Protein AF-A0A8S3D494-F1 (afdb_monomer_lite)

Secondary structure (DSSP, 8-state):
-B-HHHHHHIIIIIS---TTS-EEEEEEESSPBTTS--TT-S-TT--TT---HHHHHHHHHHTTEEEEEEEETTGGGGGHHHHHHHHHHTT--EEEES-GGGHHHHHHHHHHHHHHHHTTHHHHHHHHHHHHHHHSS---HHHHHHHHHHHHHHTT-EEEEEEEE-TTS--SSPPPPHHHHHHHH--SHHHHHHHHHHHHTS-------------------------------PPPP-PPP--------------------------------------------------------------PPPP-------EEEEEEEEEPPHHHHHHHHHHHHHHHHHHH-

Foldseek 3Di:
DDQLQVVLQCLLPVDDDDLPDQAEAEAEDLDDFACQDPPPGPRVVGDPVPGFNLQSLLSCLQSLHQYEYEHEPPSCVLVQLVSQLSRVLNLHGYAYDPDPVCVVVVVVLSVQQSVQLVVCLVVLLVLLVVQCVVVVDDDPLVVSLVVVLVVLLVVLPFTKDKWKAFPPPPGGRDDNDPSSVVLNPDRGSNVSNVVSVVVVPDPPDPPDDDDDDDDDDDDDDDDDDDDDDDDDDDDDDDDDDDDDDDDDDDDDDDDDDDDDDDDDDDDDDDDDDDDDDDDDDDDDDDDDDDDDDDDDDDDDDDDDDPDPPPPRDIDMDMDGTDRQDSSSSSSSSSSSSSNVVSVVD

Structure (mmCIF, N/CA/C/O backbone):
data_AF-A0A8S3D494-F1
#
_entry.id   AF-A0A8S3D494-F1
#
loop_
_atom_site.group_PDB
_atom_site.id
_atom_site.type_symbol
_atom_site.label_atom_id
_atom_site.label_alt_id
_atom_site.label_comp_id
_atom_site.label_asym_id
_atom_site.label_entity_id
_atom_site.label_seq_id
_atom_site.pdbx_PDB_ins_code
_atom_site.Cartn_x
_atom_site.Cartn_y
_atom_site.Cartn_z
_atom_site.occupancy
_atom_site.B_iso_or_equiv
_atom_site.auth_seq_id
_atom_site.auth_comp_id
_atom_site.auth_asym_id
_atom_site.auth_atom_id
_atom_site.pdbx_PDB_model_num
ATOM 1 N N . PRO A 1 1 ? 11.701 -7.826 -15.150 1.00 91.50 1 PRO A N 1
ATOM 2 C CA . PRO A 1 1 ? 10.430 -7.087 -14.960 1.00 91.50 1 PRO A CA 1
ATOM 3 C C . PRO A 1 1 ? 9.250 -7.999 -15.289 1.00 91.50 1 PRO A C 1
ATOM 5 O O . PRO A 1 1 ? 9.455 -8.965 -16.019 1.00 91.50 1 PRO A O 1
ATOM 8 N N . GLU A 1 2 ? 8.071 -7.717 -14.739 1.00 93.12 2 GLU A N 1
ATOM 9 C CA . GLU A 1 2 ? 6.901 -8.596 -14.831 1.00 93.12 2 GLU A CA 1
ATOM 10 C C . GLU A 1 2 ? 5.619 -7.860 -15.242 1.00 93.12 2 GLU A C 1
ATOM 12 O O . GLU A 1 2 ? 5.503 -6.632 -15.155 1.00 93.12 2 GLU A O 1
ATOM 17 N N . ALA A 1 3 ? 4.616 -8.642 -15.645 1.00 93.56 3 ALA A N 1
ATOM 18 C CA . ALA A 1 3 ? 3.296 -8.192 -16.082 1.00 93.56 3 ALA A CA 1
ATOM 19 C C . ALA A 1 3 ? 2.377 -7.806 -14.901 1.00 93.56 3 ALA A C 1
ATOM 21 O O . ALA A 1 3 ? 1.260 -8.299 -14.742 1.00 93.56 3 ALA A O 1
ATOM 22 N N . MET A 1 4 ? 2.844 -6.900 -14.043 1.00 95.88 4 MET A N 1
ATOM 23 C CA . MET A 1 4 ? 2.097 -6.443 -12.865 1.00 95.88 4 MET A CA 1
ATOM 24 C C . MET A 1 4 ? 0.913 -5.533 -13.238 1.00 95.88 4 MET A C 1
ATOM 26 O O . MET A 1 4 ? -0.137 -5.583 -12.597 1.00 95.88 4 MET A O 1
ATOM 30 N N . ALA A 1 5 ? 1.053 -4.717 -14.288 1.00 96.38 5 ALA A N 1
ATOM 31 C CA . ALA A 1 5 ? 0.010 -3.800 -14.745 1.00 96.38 5 ALA A CA 1
ATOM 32 C C . ALA A 1 5 ? -1.302 -4.500 -15.159 1.00 96.38 5 ALA A C 1
ATOM 34 O O . ALA A 1 5 ? -2.349 -4.130 -14.619 1.00 96.38 5 ALA A O 1
ATOM 35 N N . PRO A 1 6 ? -1.301 -5.541 -16.020 1.00 96.62 6 PRO A N 1
ATOM 36 C CA . PRO A 1 6 ? -2.535 -6.248 -16.364 1.00 96.62 6 PRO A CA 1
ATOM 37 C C . PRO A 1 6 ? -3.173 -6.957 -15.160 1.00 96.62 6 PRO A C 1
ATOM 39 O O . PRO A 1 6 ? -4.400 -6.990 -15.057 1.00 96.62 6 PRO A O 1
ATOM 42 N N . ALA A 1 7 ? -2.378 -7.461 -14.208 1.00 96.94 7 ALA A N 1
ATOM 43 C CA . ALA A 1 7 ? -2.901 -8.061 -12.980 1.00 96.94 7 ALA A CA 1
ATOM 44 C C . ALA A 1 7 ? -3.636 -7.031 -12.100 1.00 96.94 7 ALA A C 1
ATOM 46 O O . ALA A 1 7 ? -4.752 -7.280 -11.634 1.00 96.94 7 ALA A O 1
ATOM 47 N N . LEU A 1 8 ? -3.047 -5.845 -11.915 1.00 97.81 8 LEU A N 1
ATOM 48 C CA . LEU A 1 8 ? -3.666 -4.742 -11.173 1.00 97.81 8 LEU A CA 1
ATOM 49 C C . LEU A 1 8 ? -4.915 -4.209 -11.887 1.00 97.81 8 LEU A C 1
ATOM 51 O O . LEU A 1 8 ? -5.930 -3.953 -11.237 1.00 97.81 8 LEU A O 1
ATOM 55 N N . HIS A 1 9 ? -4.878 -4.104 -13.216 1.00 97.50 9 HIS A N 1
ATOM 56 C CA . HIS A 1 9 ? -6.037 -3.722 -14.017 1.00 97.50 9 HIS A CA 1
ATOM 57 C C . HIS A 1 9 ? -7.191 -4.720 -13.853 1.00 97.50 9 HIS A C 1
ATOM 59 O O . HIS A 1 9 ? -8.336 -4.317 -13.626 1.00 97.50 9 HIS A O 1
ATOM 65 N N . ALA A 1 10 ? -6.899 -6.024 -13.907 1.00 97.25 10 ALA A N 1
ATOM 66 C CA . ALA A 1 10 ? -7.892 -7.069 -13.685 1.00 97.25 10 ALA A CA 1
ATOM 67 C C . ALA A 1 10 ? -8.506 -6.970 -12.281 1.00 97.25 10 ALA A C 1
ATOM 69 O O . ALA A 1 10 ? -9.729 -7.046 -12.143 1.00 97.25 10 ALA A O 1
ATOM 70 N N . ALA A 1 11 ? -7.688 -6.727 -11.252 1.00 97.25 11 ALA A N 1
ATOM 71 C CA . ALA A 1 11 ? -8.168 -6.522 -9.888 1.00 97.25 11 ALA A CA 1
ATOM 72 C C . ALA A 1 11 ? -9.078 -5.289 -9.754 1.00 97.25 11 ALA A C 1
ATOM 74 O O . ALA A 1 11 ? -10.066 -5.346 -9.023 1.00 97.25 11 ALA A O 1
ATOM 75 N N . ALA A 1 12 ? -8.780 -4.202 -10.471 1.00 96.00 12 ALA A N 1
ATOM 76 C CA . ALA A 1 12 ? -9.558 -2.967 -10.419 1.00 96.00 12 ALA A CA 1
ATOM 77 C C . ALA A 1 12 ? -10.872 -3.025 -11.219 1.00 96.00 12 ALA A C 1
ATOM 79 O O . ALA A 1 12 ? -11.866 -2.461 -10.766 1.00 96.00 12 ALA A O 1
ATOM 80 N N . HIS A 1 13 ? -10.898 -3.701 -12.375 1.00 93.75 13 HIS A N 1
ATOM 81 C CA . HIS A 1 13 ? -12.024 -3.619 -13.323 1.00 93.75 13 HIS A CA 1
ATOM 82 C C . HIS A 1 13 ? -12.735 -4.938 -13.613 1.00 93.75 13 HIS A C 1
ATOM 84 O O . HIS A 1 13 ? -13.916 -4.936 -13.953 1.00 93.75 13 HIS A O 1
ATOM 90 N N . THR A 1 14 ? -12.020 -6.061 -13.561 1.00 92.81 14 THR A N 1
ATOM 91 C CA . THR A 1 14 ? -12.522 -7.340 -14.091 1.00 92.81 14 THR A CA 1
ATOM 92 C C . THR A 1 14 ? -13.029 -8.257 -12.982 1.00 92.81 14 THR A C 1
ATOM 94 O O . THR A 1 14 ? -14.033 -8.949 -13.153 1.00 92.81 14 THR A O 1
ATOM 97 N N . LEU A 1 15 ? -12.360 -8.266 -11.826 1.00 94.50 15 LEU A N 1
ATOM 98 C CA . LEU A 1 15 ? -12.777 -9.086 -10.694 1.00 94.50 15 LEU A CA 1
ATOM 99 C C . LEU A 1 15 ? -14.070 -8.553 -10.066 1.00 94.50 15 LEU A C 1
ATOM 101 O O . LEU A 1 15 ? -14.240 -7.361 -9.815 1.00 94.50 15 LEU A O 1
ATOM 105 N N . SER A 1 16 ? -14.987 -9.472 -9.766 1.00 94.81 16 SER A N 1
ATOM 106 C CA . SER A 1 16 ? -16.252 -9.148 -9.109 1.00 94.81 16 SER A CA 1
ATOM 107 C C . SER A 1 16 ? -16.074 -9.073 -7.594 1.00 94.81 16 SER A C 1
ATOM 109 O O . SER A 1 16 ? -16.025 -10.092 -6.904 1.00 94.81 16 SER A O 1
ATOM 111 N N . TRP A 1 17 ? -16.021 -7.855 -7.059 1.00 95.88 17 TRP A N 1
ATOM 112 C CA . TRP A 1 17 ? -15.956 -7.621 -5.619 1.00 95.88 17 TRP A CA 1
ATOM 113 C C . TRP A 1 17 ? -17.350 -7.487 -5.006 1.00 95.88 17 TRP A C 1
ATOM 115 O O . TRP A 1 17 ? -18.202 -6.746 -5.496 1.00 95.88 17 TRP A O 1
ATOM 125 N N . ARG A 1 18 ? -17.583 -8.141 -3.863 1.00 95.94 18 ARG A N 1
ATOM 126 C CA . ARG A 1 18 ? -18.817 -7.934 -3.089 1.00 95.94 18 ARG A CA 1
ATOM 127 C C . ARG A 1 18 ? -18.873 -6.496 -2.566 1.00 95.94 18 ARG A C 1
ATOM 129 O O . ARG A 1 18 ? -17.931 -6.038 -1.919 1.00 95.94 18 ARG A O 1
ATOM 136 N N . THR A 1 19 ? -19.993 -5.807 -2.787 1.00 89.81 19 THR A N 1
ATOM 137 C CA . THR A 1 19 ? -20.159 -4.380 -2.454 1.00 89.81 19 THR A CA 1
ATOM 138 C C . THR A 1 19 ? -19.853 -4.088 -0.983 1.00 89.81 19 THR A C 1
ATOM 140 O O . THR A 1 19 ? -19.005 -3.246 -0.695 1.00 89.81 19 THR A O 1
ATOM 143 N N . ASN A 1 20 ? -20.445 -4.864 -0.070 1.00 89.62 20 ASN A N 1
ATOM 144 C CA . ASN A 1 20 ? -20.363 -4.671 1.385 1.00 89.62 20 ASN A CA 1
ATOM 145 C C . ASN A 1 20 ? -19.310 -5.568 2.063 1.00 89.62 20 ASN A C 1
ATOM 147 O O . ASN A 1 20 ? -19.509 -6.020 3.188 1.00 89.62 20 ASN A O 1
ATOM 151 N N . ALA A 1 21 ? -18.222 -5.893 1.364 1.00 93.62 21 ALA A N 1
ATOM 152 C CA . ALA A 1 21 ? -17.109 -6.654 1.927 1.00 93.62 21 ALA A CA 1
ATOM 153 C C . ALA A 1 21 ? -15.873 -5.771 2.126 1.00 93.62 21 ALA A C 1
ATOM 155 O O . ALA A 1 21 ? -15.661 -4.815 1.373 1.00 93.62 21 ALA A O 1
ATOM 156 N N . VAL A 1 22 ? -15.035 -6.162 3.092 1.00 95.00 22 VAL A N 1
ATOM 157 C CA . VAL A 1 22 ? -13.628 -5.747 3.146 1.00 95.00 22 VAL A CA 1
ATOM 158 C C . VAL A 1 22 ? -12.936 -6.333 1.915 1.00 95.00 22 VAL A C 1
ATOM 160 O O . VAL A 1 22 ? -13.027 -7.541 1.681 1.00 95.00 22 VAL A O 1
ATOM 163 N N . LYS A 1 23 ? -12.309 -5.485 1.098 1.00 96.12 23 LYS A N 1
ATOM 164 C CA . LYS A 1 23 ? -11.689 -5.875 -0.174 1.00 96.12 23 LYS A CA 1
ATOM 165 C C . LYS A 1 23 ? -10.183 -5.735 -0.052 1.00 96.12 23 LYS A C 1
ATOM 167 O O . LYS A 1 23 ? -9.689 -4.643 0.217 1.00 96.12 23 LYS A O 1
ATOM 172 N N . ILE A 1 24 ? -9.481 -6.841 -0.249 1.00 96.75 24 ILE A N 1
ATOM 173 C CA . ILE A 1 24 ? -8.036 -6.922 -0.065 1.00 96.75 24 ILE A CA 1
ATOM 174 C C . ILE A 1 24 ? -7.450 -7.579 -1.304 1.00 96.75 24 ILE A C 1
ATOM 176 O O . ILE A 1 24 ? -7.873 -8.674 -1.674 1.00 96.75 24 ILE A O 1
ATOM 180 N N . AL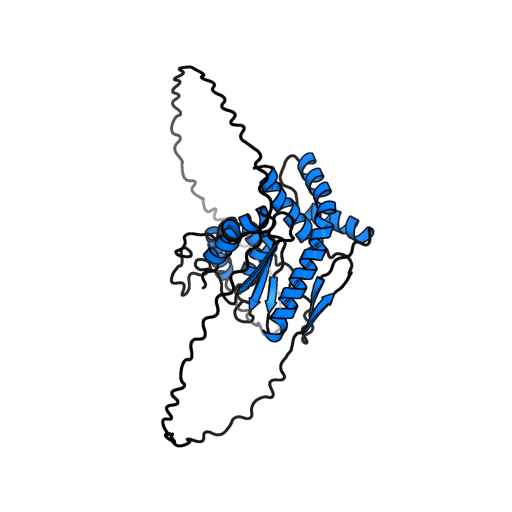A A 1 25 ? -6.489 -6.911 -1.927 1.00 97.62 25 ALA A N 1
ATOM 181 C CA . ALA A 1 25 ? -5.634 -7.479 -2.955 1.00 97.62 25 ALA A CA 1
ATOM 182 C C . ALA A 1 25 ? -4.240 -7.694 -2.356 1.00 97.62 25 ALA A C 1
ATOM 184 O O . ALA A 1 25 ? -3.743 -6.843 -1.620 1.00 97.62 25 ALA A O 1
ATOM 185 N N . ILE A 1 26 ? -3.615 -8.830 -2.658 1.00 97.44 26 ILE A N 1
ATOM 186 C CA . ILE A 1 26 ? -2.251 -9.136 -2.223 1.00 97.44 26 ILE A CA 1
ATOM 187 C C . ILE A 1 26 ? -1.413 -9.346 -3.476 1.00 97.44 26 ILE A C 1
ATOM 189 O O . ILE A 1 26 ? -1.659 -10.280 -4.235 1.00 97.44 26 ILE A O 1
ATOM 193 N N . LEU A 1 27 ? -0.443 -8.463 -3.689 1.00 97.75 27 LEU A N 1
ATOM 194 C CA . LEU A 1 27 ? 0.543 -8.569 -4.755 1.00 97.75 27 LEU A CA 1
ATOM 195 C C . LEU A 1 27 ? 1.817 -9.179 -4.178 1.00 97.75 27 LEU A C 1
ATOM 197 O O . LEU A 1 27 ? 2.434 -8.578 -3.305 1.00 97.75 27 LEU A O 1
ATOM 201 N N . ILE A 1 28 ? 2.208 -10.351 -4.663 1.00 97.06 28 ILE A N 1
ATOM 202 C CA . ILE A 1 28 ? 3.468 -11.010 -4.306 1.00 97.06 28 ILE A CA 1
ATOM 203 C C . ILE A 1 28 ? 4.405 -10.826 -5.493 1.00 97.06 28 ILE A C 1
ATOM 205 O O . ILE A 1 28 ? 4.036 -11.210 -6.599 1.00 97.06 28 ILE A O 1
ATOM 209 N N . ALA A 1 29 ? 5.564 -10.209 -5.280 1.00 96.00 29 ALA A N 1
ATOM 210 C CA . ALA A 1 29 ? 6.487 -9.888 -6.363 1.00 96.00 29 ALA A CA 1
ATOM 211 C C . ALA A 1 29 ? 7.945 -9.929 -5.895 1.00 96.00 29 ALA A C 1
ATOM 213 O O . ALA A 1 29 ? 8.269 -9.503 -4.784 1.00 96.00 29 ALA A O 1
ATOM 214 N N . ASP A 1 30 ? 8.831 -10.396 -6.767 1.00 94.25 30 ASP A N 1
ATOM 215 C CA . ASP A 1 30 ? 10.287 -10.335 -6.610 1.00 94.25 30 ASP A CA 1
ATOM 216 C C . ASP A 1 30 ? 10.939 -9.341 -7.601 1.00 94.25 30 ASP A C 1
ATOM 218 O O . ASP A 1 30 ? 12.131 -9.044 -7.502 1.00 94.25 30 ASP A O 1
ATOM 222 N N . ALA A 1 31 ? 10.135 -8.776 -8.511 1.00 93.38 31 ALA A N 1
ATOM 223 C CA . ALA A 1 31 ? 10.537 -7.918 -9.618 1.00 93.38 31 ALA A CA 1
ATOM 224 C C . ALA A 1 31 ? 9.561 -6.731 -9.826 1.00 93.38 31 ALA A C 1
ATOM 226 O O . ALA A 1 31 ? 8.432 -6.734 -9.326 1.00 93.38 31 ALA A O 1
ATOM 227 N N . PRO A 1 32 ? 9.976 -5.674 -10.552 1.00 93.88 32 PRO A N 1
ATOM 228 C CA . PRO A 1 32 ? 9.138 -4.508 -10.815 1.00 93.88 32 PRO A CA 1
ATOM 229 C C . PRO A 1 32 ? 8.226 -4.729 -12.035 1.00 93.88 32 PRO A C 1
ATOM 231 O O . PRO A 1 32 ? 8.488 -5.635 -12.833 1.00 93.88 32 PRO A O 1
ATOM 234 N N . PRO A 1 33 ? 7.213 -3.867 -12.259 1.00 95.62 33 PRO A N 1
ATOM 235 C CA . PRO A 1 33 ? 6.495 -3.849 -13.528 1.00 95.62 33 PRO A CA 1
ATOM 236 C C . PRO A 1 33 ? 7.432 -3.518 -14.693 1.00 95.62 33 PRO A C 1
ATOM 238 O O . PRO A 1 33 ? 8.418 -2.789 -14.529 1.00 95.62 33 PRO A O 1
ATOM 241 N N . HIS A 1 34 ? 7.067 -3.983 -15.886 1.00 95.25 34 HIS A N 1
ATOM 242 C CA . HIS A 1 34 ? 7.582 -3.416 -17.132 1.00 95.25 34 HIS A CA 1
ATOM 243 C C . HIS A 1 34 ? 7.433 -1.886 -17.149 1.00 95.25 34 HIS A C 1
ATOM 245 O O . HIS A 1 34 ? 6.400 -1.356 -16.739 1.00 95.25 34 HIS A O 1
ATOM 251 N N . GLY A 1 35 ? 8.465 -1.180 -17.610 1.00 93.25 35 GLY A N 1
ATOM 252 C CA . GLY A 1 35 ? 8.517 0.279 -17.704 1.00 93.25 35 GLY A CA 1
ATOM 253 C C . GLY A 1 35 ? 9.069 1.014 -16.476 1.00 93.25 35 GLY A C 1
ATOM 254 O O . GLY A 1 35 ? 9.266 2.223 -16.560 1.00 93.25 35 GLY A O 1
ATOM 255 N N . LEU A 1 36 ? 9.355 0.343 -15.349 1.00 92.69 36 LEU A N 1
ATOM 256 C CA . LEU A 1 36 ? 9.966 1.004 -14.179 1.00 92.69 36 LEU A CA 1
ATOM 257 C C . LEU A 1 36 ? 11.493 1.136 -14.286 1.00 92.69 36 LEU A C 1
ATOM 259 O O . LEU A 1 36 ? 12.054 2.177 -13.945 1.00 92.69 36 LEU A O 1
ATOM 263 N N . ASP A 1 37 ? 12.166 0.068 -14.711 1.00 84.81 37 ASP A N 1
ATOM 264 C CA . ASP A 1 37 ? 13.613 0.035 -14.931 1.00 84.81 37 ASP A CA 1
ATOM 265 C C . ASP A 1 37 ? 13.872 -0.292 -16.400 1.00 84.81 37 ASP A C 1
ATOM 267 O O . ASP A 1 37 ? 13.248 -1.189 -16.953 1.00 84.81 37 ASP A O 1
ATOM 271 N N . VAL A 1 38 ? 14.770 0.455 -17.037 1.00 72.12 38 VAL A N 1
ATOM 272 C CA . VAL A 1 38 ? 15.062 0.321 -18.471 1.00 72.12 38 VAL A CA 1
ATOM 273 C C . VAL A 1 38 ? 16.124 -0.741 -18.753 1.00 72.12 38 VAL A C 1
ATOM 275 O O . VAL A 1 38 ? 16.251 -1.204 -19.886 1.00 72.12 38 VAL A O 1
ATOM 278 N N . ASN A 1 39 ? 16.896 -1.147 -17.743 1.00 79.69 39 ASN A N 1
ATOM 279 C CA . ASN A 1 39 ? 17.989 -2.093 -17.934 1.00 79.69 39 ASN A CA 1
ATOM 280 C C . ASN A 1 39 ? 17.458 -3.525 -18.066 1.00 79.69 39 ASN A C 1
ATOM 282 O O . ASN A 1 39 ? 16.956 -4.104 -17.105 1.00 79.69 39 ASN A O 1
ATOM 286 N N . GLY A 1 40 ? 17.602 -4.107 -19.259 1.00 82.06 40 GLY A N 1
ATOM 287 C CA . GLY A 1 40 ? 17.161 -5.478 -19.538 1.00 82.06 40 GLY A CA 1
ATOM 288 C C . GLY A 1 40 ? 15.642 -5.641 -19.645 1.00 82.06 40 GLY A C 1
ATOM 289 O O . GLY A 1 40 ? 15.153 -6.769 -19.662 1.00 82.06 40 GLY A O 1
ATOM 290 N N . ASP A 1 41 ? 14.889 -4.540 -19.723 1.00 90.25 41 ASP A N 1
ATOM 291 C CA . ASP A 1 41 ? 13.449 -4.576 -19.951 1.00 90.25 41 ASP A CA 1
ATOM 292 C C . ASP A 1 41 ? 13.140 -4.603 -21.452 1.00 90.25 41 ASP A C 1
ATOM 294 O O . ASP A 1 41 ? 13.507 -3.693 -22.194 1.00 90.25 41 ASP A O 1
ATOM 298 N N . SER A 1 42 ? 12.439 -5.646 -21.901 1.00 91.88 42 SER A N 1
ATOM 299 C CA . SER A 1 42 ? 11.956 -5.744 -23.286 1.00 91.88 42 SER A CA 1
ATOM 300 C C . SER A 1 42 ? 10.774 -4.805 -23.565 1.00 91.88 42 SER A C 1
ATOM 302 O O . SER A 1 42 ? 10.450 -4.560 -24.725 1.00 91.88 42 SER A O 1
ATOM 304 N N . TRP A 1 43 ? 10.161 -4.249 -22.515 1.00 93.31 43 TRP A N 1
ATOM 305 C CA . TRP A 1 43 ? 8.997 -3.365 -22.574 1.00 93.31 43 TRP A CA 1
ATOM 306 C C . TRP A 1 43 ? 9.234 -2.058 -21.785 1.00 93.31 43 TRP A C 1
ATOM 308 O O . TRP A 1 43 ? 8.490 -1.729 -20.859 1.00 93.31 43 TRP A O 1
ATOM 318 N N . PRO A 1 44 ? 10.249 -1.248 -22.156 1.00 91.19 44 PRO A N 1
ATOM 319 C CA . PRO A 1 44 ? 10.692 -0.082 -21.374 1.00 91.19 44 PRO A CA 1
ATOM 320 C C . PRO A 1 44 ? 9.687 1.085 -21.346 1.00 91.19 44 PRO A C 1
ATOM 322 O O . PRO A 1 44 ? 9.848 2.036 -20.575 1.00 91.19 44 PRO A O 1
ATOM 325 N N . ASN A 1 45 ? 8.658 1.030 -22.196 1.00 90.44 45 ASN A N 1
ATOM 326 C CA . ASN A 1 45 ? 7.562 1.999 -22.248 1.00 90.44 45 ASN A CA 1
ATOM 327 C C . ASN A 1 45 ? 6.290 1.496 -21.543 1.00 90.44 45 ASN A C 1
ATOM 329 O O . ASN A 1 45 ? 5.240 2.114 -21.692 1.00 90.44 45 ASN A O 1
ATOM 333 N N . GLY A 1 46 ? 6.385 0.402 -20.784 1.00 90.56 46 GLY A N 1
ATOM 334 C CA . GLY A 1 46 ? 5.258 -0.219 -20.096 1.00 90.56 46 GLY A CA 1
ATOM 335 C C . GLY A 1 46 ? 4.788 -1.507 -20.766 1.00 90.56 46 GLY A C 1
ATOM 336 O O . GLY A 1 46 ? 5.189 -1.843 -21.880 1.00 90.56 46 GLY A O 1
ATOM 337 N N . ASP A 1 47 ? 3.939 -2.232 -20.043 1.00 90.81 47 ASP A N 1
ATOM 338 C CA . ASP A 1 47 ? 3.389 -3.520 -20.458 1.00 90.81 47 ASP A CA 1
ATOM 339 C C . ASP A 1 47 ? 2.564 -3.407 -21.763 1.00 90.81 47 ASP A C 1
ATOM 341 O O . ASP A 1 47 ? 1.814 -2.439 -21.933 1.00 90.81 47 ASP A O 1
ATOM 345 N N . PRO A 1 48 ? 2.643 -4.390 -22.682 1.00 93.44 48 PRO A N 1
ATOM 346 C CA . PRO A 1 48 ? 1.918 -4.361 -23.956 1.00 93.44 48 PRO A CA 1
ATOM 347 C C . PRO A 1 48 ? 0.387 -4.341 -23.829 1.00 93.44 48 PRO A C 1
ATOM 349 O O . PRO A 1 48 ? -0.289 -4.015 -24.803 1.00 93.44 48 PRO A O 1
ATOM 352 N N . SER A 1 49 ? -0.178 -4.640 -22.653 1.00 92.94 49 SER A N 1
ATOM 353 C CA . SER A 1 49 ? -1.605 -4.419 -22.374 1.00 92.94 49 SER A CA 1
ATOM 354 C C . SER A 1 49 ? -2.011 -2.939 -22.385 1.00 92.94 49 SER A C 1
ATOM 356 O O . SER A 1 49 ? -3.198 -2.637 -22.490 1.00 92.94 49 SER A O 1
ATOM 358 N N . GLY A 1 50 ? -1.051 -2.010 -22.296 1.00 94.25 50 GLY A N 1
ATOM 359 C CA . GLY A 1 50 ? -1.298 -0.567 -22.311 1.00 94.25 50 GLY A CA 1
ATOM 360 C C . GLY A 1 50 ? -1.856 -0.010 -21.000 1.00 94.25 50 GLY A C 1
ATOM 361 O O . GLY A 1 50 ? -2.285 1.141 -20.961 1.00 94.25 50 GLY A O 1
ATOM 362 N N . HIS A 1 51 ? -1.871 -0.807 -19.930 1.00 96.00 51 HIS A N 1
ATOM 363 C CA . HIS A 1 51 ? -2.317 -0.373 -18.609 1.00 96.00 51 HIS A CA 1
ATOM 364 C C . HIS A 1 51 ? -1.163 0.217 -17.793 1.00 96.00 51 HIS A C 1
ATOM 366 O O . HIS A 1 51 ? -0.066 -0.340 -17.763 1.00 96.00 51 HIS A O 1
ATOM 372 N N . ASP A 1 52 ? -1.427 1.309 -17.075 1.00 96.75 52 ASP A N 1
ATOM 373 C CA . ASP A 1 52 ? -0.472 1.891 -16.132 1.00 96.75 52 ASP A CA 1
ATOM 374 C C . ASP A 1 52 ? -0.709 1.325 -14.715 1.00 96.75 52 ASP A C 1
ATOM 376 O O . ASP A 1 52 ? -1.826 1.414 -14.188 1.00 96.75 52 ASP A O 1
ATOM 380 N N . PRO A 1 53 ? 0.305 0.726 -14.060 1.00 96.81 53 PRO A N 1
ATOM 381 C CA . PRO A 1 53 ? 0.134 0.131 -12.738 1.00 96.81 53 PRO A CA 1
ATOM 382 C C . PRO A 1 53 ? -0.167 1.170 -11.646 1.00 96.81 53 PRO A C 1
ATOM 384 O O . PRO A 1 53 ? -0.874 0.846 -10.694 1.00 96.81 53 PRO A O 1
ATOM 387 N N . ILE A 1 54 ? 0.319 2.412 -11.760 1.00 97.69 54 ILE A N 1
ATOM 388 C CA . ILE A 1 54 ? 0.062 3.474 -10.773 1.00 97.69 54 ILE A CA 1
ATOM 389 C C . ILE A 1 54 ? -1.388 3.940 -10.860 1.00 97.69 54 ILE A C 1
ATOM 391 O O . ILE A 1 54 ? -2.045 4.096 -9.824 1.00 97.69 54 ILE A O 1
ATOM 395 N N . GLU A 1 55 ? -1.901 4.098 -12.079 1.00 97.00 55 GLU A N 1
ATOM 396 C CA . GLU A 1 55 ? -3.310 4.416 -12.319 1.00 97.00 55 GLU A CA 1
ATOM 397 C C . GLU A 1 55 ? -4.219 3.284 -11.827 1.00 97.00 55 GLU A C 1
ATOM 399 O O . GLU A 1 55 ? -5.182 3.530 -11.100 1.00 97.00 55 GLU A O 1
ATOM 404 N N . CYS A 1 56 ? -3.873 2.025 -12.121 1.00 97.75 56 CYS A N 1
ATOM 405 C CA . CYS A 1 56 ? -4.636 0.873 -11.637 1.00 97.75 56 CYS A CA 1
ATOM 406 C C . CYS A 1 56 ? -4.693 0.826 -10.103 1.00 97.75 56 CYS A C 1
ATOM 408 O O . CYS A 1 56 ? -5.751 0.567 -9.533 1.00 97.75 56 CYS A O 1
ATOM 410 N N . VAL A 1 57 ? -3.588 1.123 -9.411 1.00 98.06 57 VAL A N 1
ATOM 411 C CA . VAL A 1 57 ? -3.561 1.183 -7.939 1.00 98.06 57 VAL A CA 1
ATOM 412 C C . VAL A 1 57 ? -4.362 2.368 -7.396 1.00 98.06 57 VAL A C 1
ATOM 414 O O . VAL A 1 57 ? -5.007 2.236 -6.354 1.00 98.06 57 VAL A O 1
ATOM 417 N N . ALA A 1 58 ? -4.374 3.512 -8.087 1.00 96.69 58 ALA A N 1
ATOM 418 C CA . ALA A 1 58 ? -5.257 4.621 -7.726 1.00 96.69 58 ALA A CA 1
ATOM 419 C C . ALA A 1 58 ? -6.733 4.192 -7.787 1.00 96.69 58 ALA A C 1
ATOM 421 O O . ALA A 1 58 ? -7.476 4.420 -6.833 1.00 96.69 58 ALA A O 1
ATOM 422 N N . LEU A 1 59 ? -7.120 3.472 -8.843 1.00 96.12 59 LEU A N 1
ATOM 423 C CA . LEU A 1 59 ? -8.471 2.932 -9.000 1.00 96.12 59 LEU A CA 1
ATOM 424 C C . LEU A 1 59 ? -8.811 1.878 -7.938 1.00 96.12 59 LEU A C 1
ATOM 426 O O . LEU A 1 59 ? -9.932 1.865 -7.433 1.00 96.12 59 LEU A O 1
ATOM 430 N N . LEU A 1 60 ? -7.860 1.026 -7.530 1.00 97.50 60 LEU A N 1
ATOM 431 C CA . LEU A 1 60 ? -8.057 0.134 -6.378 1.00 97.50 60 LEU A CA 1
ATOM 432 C C . LEU A 1 60 ? -8.415 0.937 -5.118 1.00 97.50 60 LEU A C 1
ATOM 434 O O . LEU A 1 60 ? -9.398 0.617 -4.446 1.00 97.50 60 LEU A O 1
ATOM 438 N N . ALA A 1 61 ? -7.664 2.006 -4.830 1.00 96.12 61 ALA A N 1
ATOM 439 C CA . ALA A 1 61 ? -7.904 2.856 -3.665 1.00 96.12 61 ALA A CA 1
ATOM 440 C C . ALA A 1 61 ? -9.295 3.516 -3.707 1.00 96.12 61 ALA A C 1
ATOM 442 O O . ALA A 1 61 ? -10.008 3.526 -2.699 1.00 96.12 61 ALA A O 1
ATOM 443 N N . GLU A 1 62 ? -9.701 4.023 -4.872 1.00 93.69 62 GLU A N 1
ATOM 444 C CA . GLU A 1 62 ? -11.011 4.648 -5.094 1.00 93.69 62 GLU A CA 1
ATOM 445 C C . GLU A 1 62 ? -12.165 3.651 -4.929 1.00 93.69 62 GLU A C 1
ATOM 447 O O . GLU A 1 62 ? -13.149 3.947 -4.248 1.00 93.69 62 GLU A O 1
ATOM 452 N N . HIS A 1 63 ? -12.012 2.422 -5.432 1.00 94.69 63 HIS A N 1
ATOM 453 C CA . HIS A 1 63 ? -12.959 1.321 -5.217 1.00 94.69 63 HIS A CA 1
ATOM 454 C C . HIS A 1 63 ? -12.931 0.745 -3.788 1.00 94.69 63 HIS A C 1
ATOM 456 O O . HIS A 1 63 ? -13.667 -0.197 -3.464 1.00 94.69 63 HIS A O 1
ATOM 462 N N . GLY A 1 64 ? -12.094 1.304 -2.909 1.00 94.94 64 GLY A N 1
ATOM 463 C CA . GLY A 1 64 ? -11.942 0.868 -1.529 1.00 94.94 64 GLY A CA 1
ATOM 464 C C . GLY A 1 64 ? -11.315 -0.518 -1.388 1.00 94.94 64 GLY A C 1
ATOM 465 O O . GLY A 1 64 ? -11.572 -1.180 -0.381 1.00 94.94 64 GLY A O 1
ATOM 466 N N . ILE A 1 65 ? -10.534 -0.946 -2.383 1.00 97.12 65 ILE A N 1
ATOM 467 C CA . ILE A 1 65 ? -9.723 -2.162 -2.374 1.00 97.12 65 ILE A CA 1
ATOM 468 C C . ILE A 1 65 ? -8.342 -1.804 -1.828 1.00 97.12 65 ILE A C 1
ATOM 470 O O . ILE A 1 65 ? -7.620 -0.995 -2.409 1.00 97.12 65 ILE A O 1
ATOM 474 N N . THR A 1 66 ? -7.967 -2.416 -0.710 1.00 97.44 66 THR A N 1
ATOM 475 C CA . THR A 1 66 ? -6.652 -2.200 -0.107 1.00 97.44 66 THR A CA 1
ATOM 476 C C . THR A 1 66 ? -5.647 -3.204 -0.662 1.00 97.44 66 THR A C 1
ATOM 478 O O . THR A 1 66 ? -5.877 -4.412 -0.633 1.00 97.44 66 THR A O 1
ATOM 481 N N . LEU A 1 67 ? -4.532 -2.697 -1.182 1.00 98.19 67 LEU A N 1
ATOM 482 C CA . LEU A 1 67 ? -3.432 -3.468 -1.744 1.00 98.19 67 LEU A CA 1
ATOM 483 C C . LEU A 1 67 ? -2.337 -3.661 -0.695 1.00 98.19 67 LEU A C 1
ATOM 485 O O . LEU A 1 67 ? -1.718 -2.702 -0.241 1.00 98.19 67 LEU A O 1
ATOM 489 N N . TYR A 1 68 ? -2.057 -4.912 -0.361 1.00 97.75 68 TYR A N 1
ATOM 490 C CA . TYR A 1 68 ? -0.842 -5.307 0.340 1.00 97.75 68 TYR A CA 1
ATOM 491 C C . TYR A 1 68 ? 0.182 -5.799 -0.676 1.00 97.75 68 TYR A C 1
ATOM 493 O O . TYR A 1 68 ? -0.168 -6.516 -1.613 1.00 97.75 68 TYR A O 1
ATOM 501 N N . THR A 1 69 ? 1.446 -5.436 -0.484 1.00 97.62 69 THR A N 1
ATOM 502 C CA . THR A 1 69 ? 2.541 -5.905 -1.342 1.00 97.62 69 THR A CA 1
ATOM 503 C C . THR A 1 69 ? 3.503 -6.750 -0.527 1.00 97.62 69 THR A C 1
ATOM 505 O O . THR A 1 69 ? 4.015 -6.288 0.491 1.00 97.62 69 THR A O 1
ATOM 508 N N . ILE A 1 70 ? 3.772 -7.963 -0.981 1.00 96.31 70 ILE A N 1
ATOM 509 C CA . ILE A 1 70 ? 4.734 -8.881 -0.389 1.00 96.31 70 ILE A CA 1
ATOM 510 C C . ILE A 1 70 ? 5.949 -8.918 -1.313 1.00 96.31 70 ILE A C 1
ATOM 512 O O . ILE A 1 70 ? 5.839 -9.365 -2.453 1.00 96.31 70 ILE A O 1
ATOM 516 N N . GLY A 1 71 ? 7.083 -8.403 -0.840 1.00 95.19 71 GLY A N 1
ATOM 517 C CA . GLY A 1 71 ? 8.331 -8.401 -1.600 1.00 95.19 71 GLY A CA 1
ATOM 518 C C . GLY A 1 71 ? 9.162 -9.633 -1.280 1.00 95.19 71 GLY A C 1
ATOM 519 O O . GLY A 1 71 ? 9.566 -9.792 -0.131 1.00 95.19 71 GLY A O 1
ATOM 520 N N . CYS A 1 72 ? 9.431 -10.487 -2.264 1.00 94.12 72 CYS A N 1
ATOM 521 C CA . CYS A 1 72 ? 10.285 -11.661 -2.086 1.00 94.12 72 CYS A CA 1
ATOM 522 C C . CYS A 1 72 ? 11.758 -11.230 -2.020 1.00 94.12 72 CYS A C 1
ATOM 524 O O . CYS A 1 72 ? 12.359 -10.836 -3.022 1.00 94.12 72 CYS A O 1
ATOM 526 N N . GLU A 1 73 ? 12.334 -11.268 -0.825 1.00 89.00 73 GLU A N 1
ATOM 527 C CA . GLU A 1 73 ? 13.707 -10.847 -0.567 1.00 89.00 73 GLU A CA 1
ATOM 528 C C . GLU A 1 73 ? 14.695 -11.998 -0.830 1.00 89.00 73 GLU A C 1
ATOM 530 O O . GLU A 1 73 ? 14.364 -13.158 -0.580 1.00 89.00 73 GLU A O 1
ATOM 535 N N . PRO A 1 74 ? 15.919 -11.709 -1.319 1.00 90.12 74 PRO A N 1
ATOM 536 C CA . PRO A 1 74 ? 16.515 -10.379 -1.514 1.00 90.12 74 PRO A CA 1
ATOM 537 C C . PRO A 1 74 ? 16.193 -9.702 -2.860 1.00 90.12 74 PRO A C 1
ATOM 539 O O . PRO A 1 74 ? 16.528 -8.532 -3.042 1.00 90.12 74 PRO A O 1
ATOM 542 N N . SER A 1 75 ? 15.564 -10.400 -3.810 1.00 89.38 75 SER A N 1
ATOM 543 C CA . SER A 1 75 ? 15.320 -9.890 -5.171 1.00 89.38 75 SER A CA 1
ATOM 544 C C . SER A 1 75 ? 14.491 -8.598 -5.187 1.00 89.38 75 SER A C 1
ATOM 546 O O . SER A 1 75 ? 14.808 -7.654 -5.915 1.00 89.38 75 SER A O 1
ATOM 548 N N . ALA A 1 76 ? 13.487 -8.508 -4.311 1.00 89.62 76 ALA A N 1
ATOM 549 C CA . ALA A 1 76 ? 12.617 -7.344 -4.192 1.00 89.62 76 ALA A CA 1
ATOM 550 C C . ALA A 1 76 ? 13.272 -6.128 -3.509 1.00 89.62 76 ALA A C 1
ATOM 552 O O . ALA A 1 76 ? 12.730 -5.026 -3.623 1.00 89.62 76 ALA A O 1
ATOM 553 N N . THR A 1 77 ? 14.428 -6.270 -2.836 1.00 90.38 77 THR A N 1
ATOM 554 C CA . THR A 1 77 ? 15.059 -5.189 -2.045 1.00 90.38 77 THR A CA 1
ATOM 555 C C . THR A 1 77 ? 15.252 -3.926 -2.881 1.00 90.38 77 THR A C 1
ATOM 557 O O . THR A 1 77 ? 14.961 -2.823 -2.415 1.00 90.38 77 THR A O 1
ATOM 560 N N . VAL A 1 78 ? 15.696 -4.077 -4.134 1.00 90.44 78 VAL A N 1
ATOM 561 C CA . VAL A 1 78 ? 15.964 -2.954 -5.050 1.00 90.44 78 VAL A CA 1
ATOM 562 C C . VAL A 1 78 ? 14.692 -2.164 -5.362 1.00 90.44 78 VAL A C 1
ATOM 564 O O . VAL A 1 78 ? 14.761 -0.959 -5.578 1.00 90.44 78 VAL A O 1
ATOM 567 N N . TYR A 1 79 ? 13.532 -2.818 -5.349 1.00 92.19 79 TYR A N 1
ATOM 568 C CA . TYR A 1 79 ? 12.232 -2.245 -5.710 1.00 92.19 79 TYR A CA 1
ATOM 569 C C . TYR A 1 79 ? 11.327 -2.024 -4.492 1.00 92.19 79 TYR A C 1
ATOM 571 O O . TYR A 1 79 ? 10.147 -1.702 -4.642 1.00 92.19 79 TYR A O 1
ATOM 579 N N . ARG A 1 80 ? 11.875 -2.159 -3.278 1.00 93.56 80 ARG A N 1
ATOM 580 C CA . ARG A 1 80 ? 11.137 -2.062 -2.016 1.00 93.56 80 ARG A CA 1
ATOM 581 C C . ARG A 1 80 ? 10.334 -0.769 -1.907 1.00 93.56 80 ARG A C 1
ATOM 583 O O . ARG A 1 80 ? 9.149 -0.818 -1.596 1.00 93.56 80 ARG A O 1
ATOM 590 N N . ASP A 1 81 ? 10.957 0.375 -2.182 1.00 95.06 81 ASP A N 1
ATOM 591 C CA . ASP A 1 81 ? 10.291 1.680 -2.083 1.00 95.06 81 ASP A CA 1
ATOM 592 C C . ASP A 1 81 ? 9.144 1.821 -3.089 1.00 95.06 81 ASP A C 1
ATOM 594 O O . ASP A 1 81 ? 8.116 2.419 -2.774 1.00 95.06 81 ASP A O 1
ATOM 598 N N . PHE A 1 82 ? 9.284 1.230 -4.278 1.00 96.31 82 PHE A N 1
ATOM 599 C CA . PHE A 1 82 ? 8.224 1.205 -5.278 1.00 96.31 82 PHE A CA 1
ATOM 600 C C . PHE A 1 82 ? 7.033 0.360 -4.805 1.00 96.31 82 PHE A C 1
ATOM 602 O O . PHE A 1 82 ? 5.907 0.854 -4.770 1.00 96.31 82 PHE A O 1
ATOM 609 N N . LEU A 1 83 ? 7.269 -0.883 -4.371 1.00 97.12 83 LEU A N 1
ATOM 610 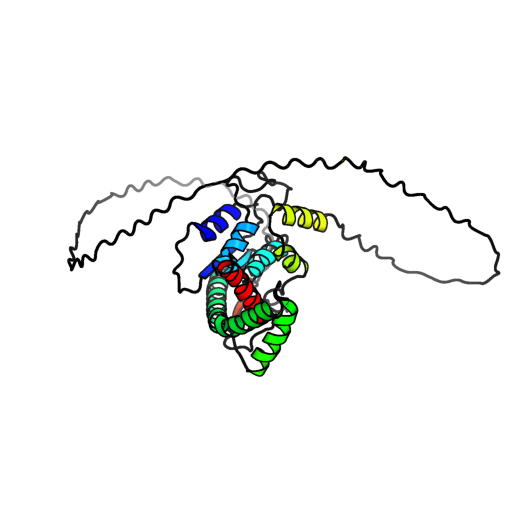C CA . LEU A 1 83 ? 6.207 -1.765 -3.868 1.00 97.12 83 LEU A CA 1
ATOM 611 C C . LEU A 1 83 ? 5.509 -1.154 -2.642 1.00 97.12 83 LEU A C 1
ATOM 613 O O . LEU A 1 83 ? 4.282 -1.142 -2.549 1.00 97.12 83 LEU A O 1
ATOM 617 N N . MET A 1 84 ? 6.286 -0.550 -1.743 1.00 96.81 84 MET A N 1
ATOM 618 C CA . MET A 1 84 ? 5.776 0.175 -0.584 1.00 96.81 84 MET A CA 1
ATOM 619 C C . MET A 1 84 ? 4.916 1.377 -0.965 1.00 96.81 84 MET A C 1
ATOM 621 O O . MET A 1 84 ? 3.876 1.591 -0.342 1.00 96.81 84 MET A O 1
ATOM 625 N N . ALA A 1 85 ? 5.289 2.117 -2.010 1.00 97.25 85 ALA 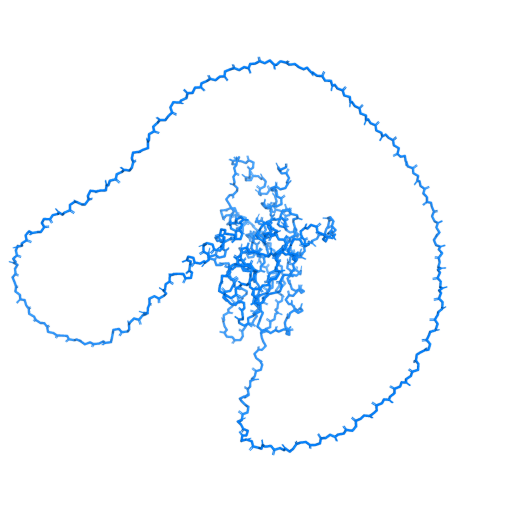A N 1
ATOM 626 C CA . ALA A 1 85 ? 4.477 3.205 -2.539 1.00 97.25 85 ALA A CA 1
ATOM 627 C C . ALA A 1 85 ? 3.124 2.708 -3.067 1.00 97.25 85 ALA A C 1
ATOM 629 O O . ALA A 1 85 ? 2.100 3.335 -2.781 1.00 97.25 85 ALA A O 1
ATOM 630 N N . LEU A 1 86 ? 3.099 1.575 -3.786 1.00 97.88 86 LEU A N 1
ATOM 631 C CA . LEU A 1 86 ? 1.854 0.973 -4.282 1.00 97.88 86 LEU A CA 1
ATOM 632 C C . LEU A 1 86 ? 0.921 0.597 -3.128 1.00 97.88 86 LEU A C 1
ATOM 634 O O . LEU A 1 86 ? -0.246 0.996 -3.115 1.00 97.88 86 LEU A O 1
ATOM 638 N N . ALA A 1 87 ? 1.440 -0.126 -2.133 1.00 97.69 87 ALA A N 1
ATOM 639 C CA . ALA A 1 87 ? 0.656 -0.515 -0.967 1.00 97.69 87 ALA A CA 1
ATOM 640 C C . ALA A 1 87 ? 0.124 0.718 -0.223 1.00 97.69 87 ALA A C 1
ATOM 642 O O . ALA A 1 87 ? -1.080 0.843 0.021 1.00 97.69 87 ALA A O 1
ATOM 643 N N . PHE A 1 88 ? 1.008 1.677 0.065 1.00 96.94 88 PHE A N 1
ATOM 644 C CA . PHE A 1 88 ? 0.668 2.886 0.807 1.00 96.94 88 PHE A CA 1
ATOM 645 C C . PHE A 1 88 ? -0.387 3.741 0.096 1.00 96.94 88 PHE A C 1
ATOM 647 O O . PHE A 1 88 ? -1.269 4.294 0.755 1.00 96.94 88 PHE A O 1
ATOM 654 N N . LYS A 1 89 ? -0.379 3.795 -1.245 1.00 96.44 89 LYS A N 1
ATOM 655 C CA . LYS A 1 89 ? -1.373 4.543 -2.034 1.00 96.44 89 LYS A CA 1
ATOM 656 C C . LYS A 1 89 ? -2.815 4.112 -1.732 1.00 96.44 89 LYS A C 1
ATOM 658 O O . LYS A 1 89 ? -3.700 4.963 -1.708 1.00 96.44 89 LYS A O 1
ATOM 663 N N . THR A 1 90 ? -3.029 2.831 -1.430 1.00 96.88 90 THR A N 1
ATOM 664 C CA . THR A 1 90 ? -4.339 2.253 -1.064 1.00 96.88 90 THR A CA 1
ATOM 665 C C . THR A 1 90 ? -4.582 2.164 0.452 1.00 96.88 90 THR A C 1
ATOM 667 O O . THR A 1 90 ? -5.616 1.656 0.892 1.00 96.88 90 THR A O 1
ATOM 670 N N . GLY A 1 91 ? -3.621 2.621 1.263 1.00 95.56 91 GLY A N 1
ATOM 671 C CA . GLY A 1 91 ? -3.601 2.443 2.716 1.00 95.56 91 GLY A CA 1
ATOM 672 C C . GLY A 1 91 ? -3.281 1.017 3.179 1.00 95.56 91 GLY A C 1
ATOM 673 O O . GLY A 1 91 ? -3.587 0.666 4.318 1.00 95.56 91 GLY A O 1
ATOM 674 N N . GLY A 1 92 ? -2.677 0.192 2.325 1.00 95.88 92 GLY A N 1
ATOM 675 C CA . GLY A 1 92 ? -2.131 -1.109 2.702 1.00 95.88 92 GLY A CA 1
ATOM 676 C C . GLY A 1 92 ? -0.703 -1.008 3.233 1.00 95.88 92 GLY A C 1
ATOM 677 O O . GLY A 1 92 ? -0.247 0.064 3.643 1.00 95.88 92 GLY A O 1
ATOM 678 N N . GLN A 1 93 ? 0.003 -2.139 3.246 1.00 94.19 93 GLN A N 1
ATOM 679 C CA . GLN A 1 93 ? 1.356 -2.235 3.789 1.00 94.19 93 GLN A CA 1
ATOM 680 C C . GLN A 1 93 ? 2.262 -3.124 2.928 1.00 94.19 93 GLN A C 1
ATOM 682 O O . GLN A 1 93 ? 1.813 -4.125 2.366 1.00 94.19 93 GLN A O 1
ATOM 687 N N . TYR A 1 94 ? 3.543 -2.750 2.844 1.00 95.44 94 TYR A N 1
ATOM 688 C CA . TYR A 1 94 ? 4.593 -3.606 2.296 1.00 95.44 94 TYR A CA 1
ATOM 689 C C . TYR A 1 94 ? 5.122 -4.555 3.359 1.00 95.44 94 TYR A C 1
ATOM 691 O O . TYR A 1 94 ? 5.427 -4.121 4.467 1.00 95.44 94 TYR A O 1
ATOM 699 N N . ILE A 1 95 ? 5.277 -5.826 3.003 1.00 93.94 95 ILE A N 1
ATOM 700 C CA . ILE A 1 95 ? 5.780 -6.865 3.890 1.00 93.94 95 ILE A CA 1
ATOM 701 C C . ILE A 1 95 ? 6.937 -7.584 3.179 1.00 93.94 95 ILE A C 1
ATOM 703 O O . ILE A 1 95 ? 6.703 -8.222 2.153 1.00 93.94 95 ILE A O 1
ATOM 707 N N . PRO A 1 96 ? 8.182 -7.484 3.675 1.00 92.62 96 PRO A N 1
ATOM 708 C CA . PRO A 1 96 ? 9.286 -8.261 3.126 1.00 92.62 96 PRO A CA 1
ATOM 709 C C . PRO A 1 96 ? 9.089 -9.740 3.470 1.00 92.62 96 PRO A C 1
ATOM 711 O O . PRO A 1 96 ? 8.742 -10.065 4.600 1.00 92.62 96 PRO A O 1
ATOM 714 N N . LEU A 1 97 ? 9.318 -10.633 2.516 1.00 91.44 97 LEU A N 1
ATOM 715 C CA . LEU A 1 97 ? 9.236 -12.076 2.702 1.00 91.44 97 LEU A CA 1
ATOM 716 C C . LEU A 1 97 ? 10.578 -12.700 2.332 1.00 91.44 97 LEU A C 1
ATOM 718 O O . LEU A 1 97 ? 10.950 -12.740 1.165 1.00 91.44 97 LEU A O 1
ATOM 722 N N . ASP A 1 98 ? 11.291 -13.184 3.337 1.00 87.19 98 ASP A N 1
ATOM 723 C CA . ASP A 1 98 ? 12.582 -13.866 3.216 1.00 87.19 98 ASP A CA 1
ATOM 724 C C . ASP A 1 98 ? 12.441 -15.392 3.074 1.00 87.19 98 ASP A C 1
ATOM 726 O O . ASP A 1 98 ? 13.301 -16.046 2.490 1.00 87.19 98 ASP A O 1
ATOM 730 N N . THR A 1 99 ? 11.346 -15.973 3.575 1.00 86.19 99 THR A N 1
ATOM 731 C CA . THR A 1 99 ? 11.040 -17.403 3.449 1.00 86.19 99 THR A CA 1
ATOM 732 C C . THR A 1 99 ? 9.585 -17.656 3.067 1.00 86.19 99 THR A C 1
ATOM 734 O O . THR A 1 99 ? 8.650 -17.110 3.657 1.00 86.19 99 THR A O 1
ATOM 737 N N . CYS A 1 100 ? 9.368 -18.554 2.103 1.00 87.38 100 CYS A N 1
ATOM 738 C CA . CYS A 1 100 ? 8.031 -18.951 1.660 1.00 87.38 100 CYS A CA 1
ATOM 739 C C . CYS A 1 100 ? 7.215 -19.650 2.762 1.00 87.38 100 CYS A C 1
ATOM 741 O O . CYS A 1 100 ? 5.985 -19.599 2.725 1.00 87.38 100 CYS A O 1
ATOM 743 N N . ALA A 1 101 ? 7.875 -20.226 3.777 1.00 88.31 101 ALA A N 1
ATOM 744 C CA . ALA A 1 101 ? 7.222 -20.873 4.918 1.00 88.31 101 ALA A CA 1
ATOM 745 C C . ALA A 1 101 ? 6.273 -19.924 5.673 1.00 88.31 101 ALA A C 1
ATOM 747 O O . ALA A 1 101 ? 5.282 -20.357 6.258 1.00 88.31 101 ALA A O 1
ATOM 748 N N . ASN A 1 102 ? 6.543 -18.619 5.611 1.00 88.25 102 ASN A N 1
ATOM 749 C CA . ASN A 1 102 ? 5.749 -17.595 6.275 1.00 88.25 102 ASN A CA 1
ATOM 750 C C . ASN A 1 102 ? 4.615 -17.027 5.428 1.00 88.25 102 ASN A C 1
ATOM 752 O O . ASN A 1 102 ? 3.774 -16.304 5.963 1.00 88.25 102 ASN A O 1
ATOM 756 N N . LEU A 1 103 ? 4.557 -17.336 4.131 1.00 91.25 103 LEU A N 1
ATOM 757 C CA . LEU A 1 103 ? 3.642 -16.678 3.200 1.00 91.25 103 LEU A CA 1
ATOM 758 C C . LEU A 1 103 ? 2.176 -16.807 3.637 1.00 91.25 103 LEU A C 1
ATOM 760 O O . LEU A 1 103 ? 1.443 -15.819 3.646 1.00 91.25 103 LEU A O 1
ATOM 764 N N . ALA A 1 104 ? 1.759 -18.002 4.062 1.00 93.12 104 ALA A N 1
ATOM 765 C CA . ALA A 1 104 ? 0.400 -18.232 4.546 1.00 93.12 104 ALA A CA 1
ATOM 766 C C . ALA A 1 104 ? 0.075 -17.357 5.770 1.00 93.12 104 ALA A C 1
ATOM 768 O O . ALA A 1 104 ? -0.976 -16.714 5.818 1.00 93.12 104 ALA A O 1
ATOM 769 N N . SER A 1 105 ? 1.000 -17.273 6.729 1.00 91.12 105 SER A N 1
ATOM 770 C CA . SER A 1 105 ? 0.860 -16.439 7.926 1.00 91.12 105 SER A CA 1
ATOM 771 C C . SER A 1 105 ? 0.809 -14.951 7.584 1.00 91.12 105 SER A C 1
ATOM 773 O O . SER A 1 105 ? -0.007 -14.229 8.154 1.00 91.12 105 SER A O 1
ATOM 775 N N . VAL A 1 106 ? 1.612 -14.494 6.616 1.00 91.62 106 VAL A N 1
ATOM 776 C CA . VAL A 1 106 ? 1.569 -13.111 6.116 1.00 91.62 106 VAL A CA 1
ATOM 777 C C . VAL A 1 106 ? 0.218 -12.799 5.487 1.00 91.62 106 VAL A C 1
ATOM 779 O O . VAL A 1 106 ? -0.381 -11.776 5.816 1.00 91.62 106 VAL A O 1
ATOM 782 N N . ILE A 1 107 ? -0.290 -13.673 4.616 1.00 93.81 107 ILE A N 1
ATOM 783 C CA . ILE A 1 107 ? -1.576 -13.483 3.933 1.00 93.81 107 ILE A CA 1
ATOM 784 C C . ILE A 1 107 ? -2.718 -13.410 4.952 1.00 93.81 107 ILE A C 1
ATOM 786 O O . ILE A 1 107 ? -3.500 -12.457 4.953 1.00 93.81 107 ILE A O 1
ATOM 790 N N . VAL A 1 108 ? -2.796 -14.388 5.859 1.00 93.75 108 VAL A N 1
ATOM 791 C CA . VAL A 1 108 ? -3.849 -14.448 6.882 1.00 93.75 108 VAL A CA 1
ATOM 792 C C . VAL A 1 108 ? -3.732 -13.281 7.860 1.00 93.75 108 VAL A C 1
ATOM 794 O O . VAL A 1 108 ? -4.744 -12.674 8.217 1.00 93.75 108 VAL A O 1
ATOM 797 N N . GLY A 1 109 ? -2.514 -12.948 8.287 1.00 92.31 109 GLY A N 1
ATOM 798 C CA . GLY A 1 109 ? -2.245 -11.818 9.168 1.00 92.31 109 GLY A CA 1
ATOM 799 C C . GLY A 1 109 ? -2.685 -10.499 8.538 1.00 92.31 109 GLY A C 1
ATOM 800 O O . GLY A 1 109 ? -3.437 -9.751 9.162 1.00 92.31 109 GLY A O 1
ATOM 801 N N . SER A 1 110 ? -2.296 -10.259 7.283 1.00 92.56 110 SER A N 1
ATOM 802 C CA . SER A 1 110 ? -2.647 -9.045 6.534 1.00 92.56 110 SER A CA 1
ATOM 803 C C . SER A 1 110 ? -4.159 -8.906 6.394 1.00 92.56 110 SER A C 1
ATOM 805 O O . SER A 1 110 ? -4.710 -7.836 6.638 1.00 92.56 110 SER A O 1
ATOM 807 N N . ALA A 1 111 ? -4.851 -10.011 6.095 1.00 94.44 111 ALA A N 1
ATOM 808 C CA . ALA A 1 111 ? -6.305 -10.022 6.012 1.00 94.44 111 ALA A CA 1
ATOM 809 C C . ALA A 1 111 ? -6.977 -9.695 7.355 1.00 94.44 111 ALA A C 1
ATOM 811 O O . ALA A 1 111 ? -7.928 -8.914 7.404 1.00 94.44 111 ALA A O 1
ATOM 812 N N . LYS A 1 112 ? -6.484 -10.268 8.460 1.00 94.38 112 LYS A N 1
ATOM 813 C CA . LYS A 1 112 ? -7.018 -10.012 9.808 1.00 94.38 112 LYS A CA 1
ATOM 814 C C . LYS A 1 112 ? -6.769 -8.579 10.274 1.00 94.38 112 LYS A C 1
ATOM 816 O O . LYS A 1 112 ? -7.664 -7.984 10.873 1.00 94.38 112 LYS A O 1
ATOM 821 N N . GLU A 1 113 ? -5.586 -8.034 10.009 1.00 93.12 113 GLU A N 1
ATOM 822 C CA . GLU A 1 113 ? -5.274 -6.631 10.283 1.00 93.12 113 GLU A CA 1
ATOM 823 C C . GLU A 1 113 ? -6.215 -5.706 9.509 1.00 93.12 113 GLU A C 1
ATOM 825 O O . GLU A 1 113 ? -6.853 -4.840 10.101 1.00 93.12 113 GLU A O 1
ATOM 830 N N . GLU A 1 114 ? -6.386 -5.941 8.213 1.00 95.06 114 GLU A N 1
ATOM 831 C CA . GLU A 1 114 ? -7.231 -5.105 7.366 1.00 95.06 114 GLU A CA 1
ATOM 832 C C . GLU A 1 114 ? -8.709 -5.151 7.788 1.00 95.06 114 GLU A C 1
ATOM 834 O O . GLU A 1 114 ? -9.365 -4.115 7.887 1.00 95.06 114 GLU A O 1
ATOM 839 N N . ILE A 1 115 ? -9.226 -6.329 8.162 1.00 94.31 115 ILE A N 1
ATOM 840 C CA . ILE A 1 115 ? -10.568 -6.462 8.756 1.00 94.31 115 ILE A CA 1
ATOM 841 C C . ILE A 1 115 ? -10.679 -5.673 10.068 1.00 94.31 115 ILE A C 1
ATOM 843 O O . ILE A 1 115 ? -11.723 -5.077 10.341 1.00 94.31 115 ILE A O 1
ATOM 847 N N . SER A 1 116 ? -9.628 -5.668 10.893 1.00 94.56 116 SER A N 1
ATOM 848 C CA . SER A 1 116 ? -9.596 -4.896 12.138 1.00 94.56 116 SER A CA 1
ATOM 849 C C . SER A 1 116 ? -9.636 -3.392 11.869 1.00 94.56 116 SER A C 1
ATOM 851 O O . SER A 1 116 ? -10.389 -2.682 12.531 1.00 94.56 116 SER A O 1
ATOM 853 N N . LEU A 1 117 ? -8.861 -2.910 10.896 1.00 94.19 117 LEU A N 1
ATOM 854 C CA . LEU A 1 117 ? -8.802 -1.497 10.519 1.00 94.19 117 LEU A CA 1
ATOM 855 C C . LEU A 1 117 ? -10.107 -1.025 9.873 1.00 94.19 117 LEU A C 1
ATOM 857 O O . LEU A 1 117 ? -10.594 0.060 10.180 1.00 94.19 117 LEU A O 1
ATOM 861 N N . GLU A 1 118 ? -10.727 -1.845 9.028 1.00 93.38 118 GLU A N 1
ATOM 862 C CA . GLU A 1 118 ? -11.981 -1.491 8.362 1.00 93.38 118 GLU A CA 1
ATOM 863 C C . GLU A 1 118 ? -13.119 -1.205 9.359 1.00 93.38 118 GLU A C 1
ATOM 865 O O . GLU A 1 118 ? -13.962 -0.353 9.100 1.00 93.38 118 GLU A O 1
ATOM 870 N N . ARG A 1 119 ? -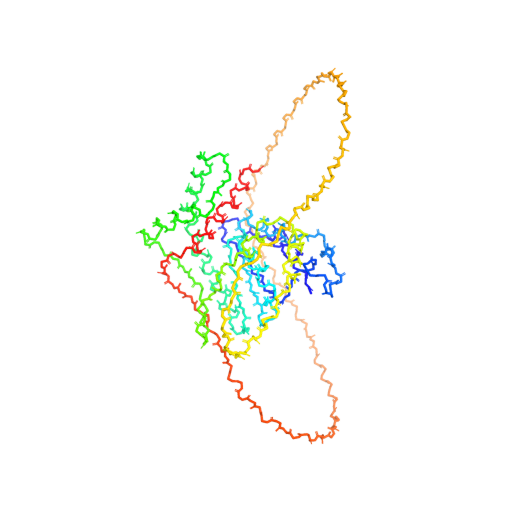13.114 -1.827 10.546 1.00 92.25 119 ARG A N 1
ATOM 871 C CA . ARG A 1 119 ? -14.085 -1.522 11.618 1.00 92.25 119 ARG A CA 1
ATOM 872 C C . ARG A 1 119 ? -13.948 -0.100 12.167 1.00 92.25 119 ARG A C 1
ATOM 874 O O . ARG A 1 119 ? -14.924 0.456 12.662 1.00 92.25 119 ARG A O 1
ATOM 881 N N . LEU A 1 120 ? -12.755 0.484 12.075 1.00 93.06 120 LEU A N 1
ATOM 882 C CA . LEU A 1 120 ? -12.445 1.828 12.566 1.00 93.06 120 LEU A CA 1
ATOM 883 C C . LEU A 1 120 ? -12.688 2.911 11.506 1.00 93.06 120 LEU A C 1
ATOM 885 O O . LEU A 1 120 ? -12.708 4.097 11.836 1.00 93.06 120 LEU A O 1
ATOM 889 N N . ILE A 1 121 ? -12.913 2.525 10.243 1.00 91.44 121 ILE A N 1
ATOM 890 C CA . ILE A 1 121 ? -13.014 3.472 9.127 1.00 91.44 121 ILE A CA 1
ATOM 891 C C . ILE A 1 121 ? -14.157 4.474 9.316 1.00 91.44 121 ILE A C 1
ATOM 893 O O . ILE A 1 121 ? -14.005 5.637 8.965 1.00 91.44 121 ILE A O 1
ATOM 897 N N . ALA A 1 122 ? -15.274 4.052 9.918 1.00 87.25 122 ALA A N 1
ATOM 898 C CA . ALA A 1 122 ? -16.432 4.913 10.150 1.00 87.25 122 ALA A CA 1
ATOM 899 C C . ALA A 1 122 ? -16.113 6.070 11.112 1.00 87.25 122 ALA A C 1
ATOM 901 O O . ALA A 1 122 ? -16.534 7.195 10.870 1.00 87.25 122 ALA A O 1
ATOM 902 N N . GLN A 1 123 ? -15.318 5.815 12.159 1.00 86.69 123 GLN A N 1
ATOM 903 C CA . GLN A 1 123 ? -14.924 6.844 13.130 1.00 86.69 123 GLN A CA 1
ATOM 904 C C . GLN A 1 123 ? -13.999 7.886 12.492 1.00 86.69 123 GLN A C 1
ATOM 906 O O . GLN A 1 123 ? -14.139 9.082 12.727 1.00 86.69 123 GLN A O 1
ATOM 911 N N . VAL A 1 124 ? -13.079 7.431 11.637 1.00 90.81 124 VAL A N 1
ATOM 912 C CA . VAL A 1 124 ? -12.152 8.306 10.906 1.00 90.81 124 VAL A CA 1
ATOM 913 C C . VAL A 1 124 ? -12.862 9.061 9.778 1.00 90.81 124 VAL A C 1
ATOM 915 O O . VAL A 1 124 ? -12.503 10.196 9.473 1.00 90.81 124 VAL A O 1
ATOM 918 N N . HIS A 1 125 ? -13.874 8.455 9.152 1.00 90.31 125 HIS A N 1
ATOM 919 C CA . HIS A 1 125 ? -14.598 9.034 8.022 1.00 90.31 125 HIS A CA 1
ATOM 920 C C . HIS A 1 125 ? -15.265 10.365 8.371 1.00 90.31 125 HIS A C 1
ATOM 922 O O . HIS A 1 125 ? -15.065 11.335 7.641 1.00 90.31 125 HIS A O 1
ATOM 928 N N . GLU A 1 126 ? -15.998 10.430 9.484 1.00 87.81 126 GLU A N 1
ATOM 929 C CA . GLU A 1 126 ? -16.676 11.659 9.928 1.00 87.81 126 GLU A CA 1
ATOM 930 C C . GLU A 1 126 ? -15.692 12.819 10.094 1.00 87.81 126 GLU A C 1
ATOM 932 O O . GLU A 1 126 ? -15.929 13.943 9.653 1.00 87.81 126 GLU A O 1
ATOM 937 N N . GLU A 1 127 ? -14.529 12.520 10.659 1.00 87.31 127 GLU A N 1
ATOM 938 C CA . GLU A 1 127 ? -13.504 13.510 10.943 1.00 87.31 127 GLU A CA 1
ATOM 939 C C . GLU A 1 127 ? -12.793 13.997 9.668 1.00 87.31 127 GLU A C 1
ATOM 941 O O . GLU A 1 127 ? -12.561 15.195 9.496 1.00 87.31 127 GLU A O 1
ATOM 946 N N . VAL A 1 128 ? -12.540 13.093 8.715 1.00 88.75 128 VAL A N 1
ATOM 947 C CA . VAL A 1 128 ? -12.037 13.441 7.374 1.00 88.75 128 VAL A CA 1
ATOM 948 C C . VAL A 1 128 ? -13.044 14.316 6.620 1.00 88.75 128 VAL A C 1
ATOM 950 O O . VAL A 1 128 ? -12.651 15.299 5.991 1.00 88.75 128 VAL A O 1
ATOM 953 N N . MET A 1 129 ? -14.340 13.992 6.684 1.00 86.81 129 MET A N 1
ATOM 954 C CA . MET A 1 129 ? -15.395 14.777 6.032 1.00 86.81 129 MET A CA 1
ATOM 955 C C . MET A 1 129 ? -15.522 16.175 6.641 1.00 86.81 129 MET A C 1
ATOM 957 O O . MET A 1 129 ? -15.661 17.154 5.905 1.00 86.81 129 MET A O 1
ATOM 961 N N . ARG A 1 130 ? -15.418 16.284 7.970 1.00 86.38 130 ARG A N 1
ATOM 962 C CA . ARG A 1 130 ? -15.419 17.562 8.689 1.00 86.38 130 ARG A CA 1
ATOM 963 C C . ARG A 1 130 ? -14.247 18.448 8.260 1.00 86.38 130 ARG A C 1
ATOM 965 O O . ARG A 1 130 ? -14.451 19.622 7.961 1.00 86.38 130 ARG A O 1
ATOM 972 N N . GLU A 1 131 ? -13.037 17.893 8.186 1.00 85.12 131 GLU A N 1
ATOM 973 C CA . GLU A 1 131 ? -11.840 18.631 7.756 1.00 85.12 131 GLU A CA 1
ATOM 974 C C . GLU A 1 131 ? -11.957 19.105 6.297 1.00 85.12 131 GLU A C 1
ATOM 976 O O . GLU A 1 131 ? -11.662 20.264 5.992 1.00 85.12 131 GLU A O 1
ATOM 981 N N . ALA A 1 132 ? -12.448 18.237 5.406 1.00 84.62 132 ALA A N 1
ATOM 982 C CA . ALA A 1 132 ? -12.671 18.574 4.001 1.00 84.62 132 ALA A CA 1
ATOM 983 C C . ALA A 1 132 ? -13.706 19.703 3.833 1.00 84.62 132 ALA A C 1
ATOM 985 O O . ALA A 1 132 ? -13.487 20.632 3.051 1.00 84.62 132 ALA A O 1
ATOM 986 N N . ALA A 1 133 ? -14.805 19.662 4.596 1.00 84.31 133 ALA A N 1
ATOM 987 C CA . ALA A 1 133 ? -15.856 20.677 4.551 1.00 84.31 133 ALA A CA 1
ATOM 988 C C . ALA A 1 133 ? -15.386 22.047 5.066 1.00 84.31 133 ALA A C 1
ATOM 990 O O . ALA A 1 133 ? -15.741 23.071 4.486 1.00 84.31 133 ALA A O 1
ATOM 991 N N . LEU A 1 134 ? -14.575 22.079 6.131 1.00 83.69 134 LEU A N 1
ATOM 992 C CA . LEU A 1 134 ? -14.082 23.329 6.720 1.00 83.69 134 LEU A CA 1
ATOM 993 C C . LEU A 1 134 ? -13.060 24.045 5.836 1.00 83.69 134 LEU A C 1
ATOM 995 O O . LEU A 1 134 ? -13.075 25.271 5.754 1.00 83.69 134 LEU A O 1
ATOM 999 N N . ARG A 1 135 ? -12.156 23.297 5.195 1.00 79.56 135 ARG A N 1
ATOM 1000 C CA . ARG A 1 135 ? -11.075 23.889 4.393 1.00 79.56 135 ARG A CA 1
ATOM 1001 C C . ARG A 1 135 ? -11.494 24.243 2.969 1.00 79.56 135 ARG A C 1
ATOM 1003 O O . ARG A 1 135 ? -10.849 25.089 2.357 1.00 79.56 135 ARG A O 1
ATOM 1010 N N . GLY A 1 136 ? -12.514 23.579 2.418 1.00 73.12 136 GLY A N 1
ATOM 1011 C CA . GLY A 1 136 ? -12.898 23.740 1.011 1.00 73.12 136 GLY A CA 1
ATOM 1012 C C . GLY A 1 136 ? -11.788 23.344 0.023 1.00 73.12 136 GLY A C 1
ATOM 1013 O O . GLY A 1 136 ? -11.757 23.845 -1.098 1.00 73.12 136 GLY A O 1
ATOM 1014 N N . GLY A 1 137 ? -10.854 22.481 0.442 1.00 72.94 137 GLY A N 1
ATOM 1015 C CA . GLY A 1 137 ? -9.650 22.114 -0.307 1.00 72.94 137 GLY A CA 1
ATOM 1016 C C . GLY A 1 137 ? -9.061 20.761 0.123 1.00 72.94 137 GLY A C 1
ATOM 1017 O O . GLY A 1 137 ? -9.686 20.052 0.916 1.00 72.94 137 GLY A O 1
ATOM 1018 N N . PRO A 1 138 ? -7.877 20.378 -0.399 1.00 77.88 138 PRO A N 1
ATOM 1019 C CA . PRO A 1 138 ? -7.242 19.097 -0.092 1.00 77.88 138 PRO A CA 1
ATOM 1020 C C . PRO A 1 138 ? -6.998 18.914 1.409 1.00 77.88 138 PRO A C 1
ATOM 1022 O O . PRO A 1 138 ? -6.554 19.837 2.096 1.00 77.88 138 PRO A O 1
ATOM 1025 N N . VAL A 1 139 ? -7.271 17.709 1.908 1.00 84.69 139 VAL A N 1
ATOM 1026 C CA . VAL A 1 139 ? -7.037 17.345 3.308 1.00 84.69 139 VAL A CA 1
ATOM 1027 C C . VAL A 1 139 ? -5.536 17.190 3.543 1.00 84.69 139 VAL A C 1
ATOM 1029 O O . VAL A 1 139 ? -4.868 16.444 2.830 1.00 84.69 139 VAL A O 1
ATOM 1032 N N . ASP A 1 140 ? -5.013 17.873 4.561 1.00 89.38 140 ASP A N 1
ATOM 1033 C CA . ASP A 1 140 ? -3.658 17.636 5.057 1.00 89.38 140 ASP A CA 1
ATOM 1034 C C . ASP A 1 140 ? -3.641 16.321 5.846 1.00 89.38 140 ASP A C 1
ATOM 1036 O O . ASP A 1 140 ? -4.002 16.268 7.024 1.00 89.38 140 ASP A O 1
ATOM 1040 N N . GLU A 1 141 ? -3.276 15.238 5.160 1.00 90.81 141 GLU A N 1
ATOM 1041 C CA . GLU A 1 141 ? -3.272 13.892 5.731 1.00 90.81 141 GLU A CA 1
ATOM 1042 C C . GLU A 1 141 ? -2.329 13.764 6.931 1.00 90.81 141 GLU A C 1
ATOM 1044 O O . GLU A 1 141 ? -2.617 12.983 7.836 1.00 90.81 141 GLU A O 1
ATOM 1049 N N . THR A 1 142 ? -1.222 14.510 6.965 1.00 91.50 142 THR A N 1
ATOM 1050 C CA . THR A 1 142 ? -0.205 14.391 8.017 1.00 91.50 142 THR A CA 1
ATOM 1051 C C . THR A 1 142 ? -0.708 14.994 9.320 1.00 91.50 142 THR A C 1
ATOM 1053 O O . THR A 1 142 ? -0.707 14.319 10.352 1.00 91.50 142 THR A O 1
ATOM 1056 N N . GLU A 1 143 ? -1.204 16.231 9.273 1.00 91.25 143 GLU A N 1
ATOM 1057 C CA . GLU A 1 143 ? -1.748 16.886 10.464 1.00 91.25 143 GLU A CA 1
ATOM 1058 C C . GLU A 1 143 ? -3.027 16.191 10.950 1.00 91.25 143 GLU A C 1
ATOM 1060 O O . GLU A 1 143 ? -3.208 15.972 12.151 1.00 91.25 143 GLU A O 1
ATOM 1065 N N . LEU A 1 144 ? -3.889 15.758 10.021 1.00 92.75 144 LEU A N 1
ATOM 1066 C CA . LEU A 1 144 ? -5.084 14.994 10.367 1.00 92.75 144 LEU A CA 1
ATOM 1067 C C . LEU A 1 144 ? -4.730 13.659 11.033 1.00 92.75 144 LEU A C 1
ATOM 1069 O O . LEU A 1 144 ? -5.347 13.300 12.034 1.00 92.75 144 LEU A O 1
ATOM 1073 N N . THR A 1 145 ? -3.719 12.950 10.522 1.00 95.19 145 THR A N 1
ATOM 1074 C CA . THR A 1 145 ? -3.216 11.709 11.129 1.00 95.19 145 THR A CA 1
ATOM 1075 C C . THR A 1 145 ? -2.729 11.951 12.549 1.00 95.19 145 THR A C 1
ATOM 1077 O O . THR A 1 145 ? -3.117 11.202 13.442 1.00 95.19 145 THR A O 1
ATOM 1080 N N . ARG A 1 146 ? -1.909 12.986 12.777 1.00 95.25 146 ARG A N 1
ATOM 1081 C CA . ARG A 1 146 ? -1.372 13.310 14.107 1.00 95.25 146 ARG A CA 1
ATOM 1082 C C . ARG A 1 146 ? -2.502 13.530 15.113 1.00 95.25 146 ARG A C 1
ATOM 1084 O O . ARG A 1 146 ? -2.546 12.878 16.152 1.00 95.25 146 ARG A O 1
ATOM 1091 N N . ARG A 1 147 ? -3.456 14.394 14.761 1.00 93.12 147 ARG A N 1
ATOM 1092 C CA . ARG A 1 147 ? -4.590 14.756 15.618 1.00 93.12 147 ARG A CA 1
ATOM 1093 C C . ARG A 1 147 ? -5.528 13.578 15.884 1.00 93.12 147 ARG A C 1
ATOM 1095 O O . ARG A 1 147 ? -5.934 13.362 17.022 1.00 93.12 147 ARG A O 1
ATOM 1102 N N . LEU A 1 148 ? -5.863 12.796 14.857 1.00 94.00 148 LEU A N 1
ATOM 1103 C CA . LEU A 1 148 ? -6.684 11.594 15.023 1.00 94.00 148 LEU A CA 1
ATOM 1104 C C . LEU A 1 148 ? -5.979 10.530 15.854 1.00 94.00 148 LEU A C 1
ATOM 1106 O O . LEU A 1 148 ? -6.625 9.883 16.671 1.00 94.00 148 LEU A O 1
ATOM 1110 N N . HIS A 1 149 ? -4.671 10.358 15.671 1.00 95.38 149 HIS A N 1
ATOM 1111 C CA . HIS A 1 149 ? -3.907 9.379 16.427 1.00 95.38 149 HIS A CA 1
ATOM 1112 C C . HIS A 1 149 ? -3.941 9.706 17.921 1.00 95.38 149 HIS A C 1
ATOM 1114 O O . HIS A 1 149 ? -4.243 8.822 18.712 1.00 95.38 149 HIS A O 1
ATOM 1120 N N . GLU A 1 150 ? -3.757 10.974 18.304 1.00 94.06 150 GLU A N 1
ATOM 1121 C CA . GLU A 1 150 ? -3.872 11.427 19.699 1.00 94.06 150 GLU A CA 1
ATOM 1122 C C . GLU A 1 150 ? -5.259 11.121 20.296 1.00 94.06 150 GLU A C 1
ATOM 1124 O O . GLU A 1 150 ? -5.370 10.605 21.413 1.00 94.06 150 GLU A O 1
ATOM 1129 N N . VAL A 1 151 ? -6.331 11.371 19.538 1.00 92.56 151 VAL A N 1
ATOM 1130 C CA . VAL A 1 151 ? -7.711 11.086 19.971 1.00 92.56 151 VAL A CA 1
ATOM 1131 C C . VAL A 1 151 ? -7.964 9.581 20.098 1.00 92.56 151 VAL A C 1
ATOM 1133 O O . VAL A 1 151 ? -8.490 9.118 21.107 1.00 92.56 151 VAL A O 1
ATOM 1136 N N . MET A 1 152 ? -7.575 8.790 19.100 1.00 92.50 152 MET A N 1
ATOM 1137 C CA . MET A 1 152 ? -7.795 7.341 19.101 1.00 92.50 152 MET A CA 1
ATOM 1138 C C . MET A 1 152 ? -6.931 6.643 20.158 1.00 92.50 152 MET A C 1
ATOM 1140 O O . MET A 1 152 ? -7.388 5.703 20.808 1.00 92.50 152 MET A O 1
ATOM 1144 N N . GLN A 1 153 ? -5.709 7.126 20.381 1.00 92.44 153 GLN A N 1
ATOM 1145 C CA . GLN A 1 153 ? -4.803 6.601 21.396 1.00 92.44 153 GLN A CA 1
ATOM 1146 C C . GLN A 1 153 ? -5.290 6.929 22.812 1.00 92.44 153 GLN A C 1
ATOM 1148 O O . GLN A 1 153 ? -5.332 6.032 23.653 1.00 92.44 153 GLN A O 1
ATOM 1153 N N . SER A 1 154 ? -5.720 8.169 23.074 1.00 92.69 154 SER A N 1
ATOM 1154 C CA . SER A 1 154 ? -6.306 8.551 24.373 1.00 92.69 154 SER A CA 1
ATOM 1155 C C . SER A 1 154 ? -7.633 7.841 24.656 1.00 92.69 154 SER A C 1
ATOM 1157 O O . SER A 1 154 ? -7.911 7.496 25.802 1.00 92.69 154 SER A O 1
ATOM 1159 N N . GLY A 1 155 ? -8.411 7.536 23.614 1.00 91.50 155 GLY A N 1
ATOM 1160 C CA . GLY A 1 155 ? -9.604 6.692 23.694 1.00 91.50 155 GLY A CA 1
ATOM 1161 C C . GLY A 1 155 ? -9.324 5.193 23.865 1.00 91.50 155 GLY A C 1
ATOM 1162 O O . GLY A 1 155 ? -10.269 4.412 23.960 1.00 91.50 155 GLY A O 1
ATOM 1163 N N . GLY A 1 156 ? -8.055 4.767 23.882 1.00 93.00 156 GLY A N 1
ATOM 1164 C CA . GLY A 1 156 ? -7.680 3.362 24.039 1.00 93.00 156 GLY A CA 1
ATOM 1165 C C . GLY A 1 156 ? -8.092 2.478 22.859 1.00 93.00 156 GLY A C 1
ATOM 1166 O O . GLY A 1 156 ? -8.335 1.284 23.049 1.00 93.00 156 GLY A O 1
ATOM 1167 N N . VAL A 1 157 ? -8.202 3.043 21.650 1.00 93.12 157 VAL A N 1
ATOM 1168 C CA . VAL A 1 157 ? -8.566 2.287 20.447 1.00 93.12 157 VAL A CA 1
ATOM 1169 C C . VAL A 1 157 ? -7.473 1.278 20.124 1.00 93.12 157 VAL A C 1
ATOM 1171 O O . VAL A 1 157 ? -6.281 1.592 20.120 1.00 93.12 157 VAL A O 1
ATOM 1174 N N . LYS A 1 158 ? -7.903 0.055 19.821 1.00 93.06 158 LYS A N 1
ATOM 1175 C CA . LYS A 1 158 ? -7.029 -1.077 19.542 1.00 93.06 158 LYS A CA 1
ATOM 1176 C C . LYS A 1 158 ? -7.279 -1.644 18.155 1.00 93.06 158 LYS A C 1
ATOM 1178 O O . LYS A 1 158 ? -8.413 -1.642 17.673 1.00 93.06 158 LYS A O 1
ATOM 1183 N N . ALA A 1 159 ? -6.223 -2.146 17.532 1.00 91.81 159 ALA A N 1
ATOM 1184 C CA . ALA A 1 159 ? -6.293 -2.836 16.255 1.00 91.81 159 ALA A CA 1
ATOM 1185 C C . ALA A 1 159 ? -5.281 -3.979 16.199 1.00 91.81 159 ALA A C 1
ATOM 1187 O O . ALA A 1 159 ? -4.243 -3.958 16.858 1.00 91.81 159 ALA A O 1
ATOM 1188 N N . ARG A 1 160 ? -5.589 -4.986 15.381 1.00 91.56 160 ARG A N 1
ATOM 1189 C CA . ARG A 1 160 ? -4.640 -6.062 15.085 1.00 91.56 160 ARG A CA 1
ATOM 1190 C C . ARG A 1 160 ? -3.500 -5.533 14.227 1.00 91.56 160 ARG A C 1
ATOM 1192 O O . ARG A 1 160 ? -3.725 -4.672 13.377 1.00 91.56 160 ARG A O 1
ATOM 1199 N N . ARG A 1 161 ? -2.300 -6.078 14.415 1.00 89.06 161 ARG A N 1
ATOM 1200 C CA . ARG A 1 161 ? -1.112 -5.702 13.642 1.00 89.06 161 ARG A CA 1
ATOM 1201 C C . ARG A 1 161 ? -0.275 -6.922 13.296 1.00 89.06 161 ARG A C 1
ATOM 1203 O O . ARG A 1 161 ? 0.075 -7.704 14.180 1.00 89.06 161 ARG A O 1
ATOM 1210 N N . VAL A 1 162 ? 0.079 -7.065 12.023 1.00 88.12 162 VAL A N 1
ATOM 1211 C CA . VAL A 1 162 ? 1.065 -8.058 11.599 1.00 88.12 162 VAL A CA 1
ATOM 1212 C C . VAL A 1 162 ? 2.449 -7.619 12.065 1.00 88.12 162 VAL A C 1
ATOM 1214 O O . VAL A 1 162 ? 2.850 -6.463 11.911 1.00 88.12 162 VAL A O 1
ATOM 1217 N N . LYS A 1 163 ? 3.192 -8.556 12.642 1.00 84.88 163 LYS A N 1
ATOM 1218 C CA . LYS A 1 163 ? 4.583 -8.389 13.043 1.00 84.88 163 LYS A CA 1
ATOM 1219 C C . LYS A 1 163 ? 5.425 -9.483 12.412 1.00 84.88 163 LYS A C 1
ATOM 1221 O O . LYS A 1 163 ? 4.963 -10.596 12.168 1.00 84.88 163 LYS A O 1
ATOM 1226 N N . MET A 1 164 ? 6.667 -9.124 12.134 1.00 76.19 164 MET A N 1
ATOM 1227 C CA . MET A 1 164 ? 7.694 -10.061 11.718 1.00 76.19 164 MET A CA 1
ATOM 1228 C C . MET A 1 164 ? 8.811 -10.008 12.740 1.00 76.19 164 MET A C 1
ATOM 1230 O O . MET A 1 164 ? 9.427 -8.958 12.944 1.00 76.19 164 MET A O 1
ATOM 1234 N N . ASP A 1 165 ? 9.036 -11.148 13.372 1.00 68.88 165 ASP A N 1
ATOM 1235 C CA . ASP A 1 165 ? 10.132 -11.380 14.287 1.00 68.88 165 ASP A CA 1
ATOM 1236 C C . ASP A 1 165 ? 11.305 -11.892 13.457 1.00 68.88 165 ASP A C 1
ATOM 1238 O O . ASP A 1 165 ? 11.256 -12.992 12.899 1.00 68.88 165 ASP A O 1
ATOM 1242 N N . ASN A 1 166 ? 12.349 -11.069 13.338 1.00 59.03 166 ASN A N 1
ATOM 1243 C CA . ASN A 1 166 ? 13.579 -11.464 12.667 1.00 59.03 166 ASN A CA 1
ATOM 1244 C C . ASN A 1 166 ? 14.687 -11.699 13.715 1.00 59.03 166 ASN A C 1
ATOM 1246 O O . ASN A 1 166 ? 14.913 -10.809 14.545 1.00 59.03 166 ASN A O 1
ATOM 1250 N N . PRO A 1 167 ? 15.417 -12.836 13.699 1.00 49.19 167 PRO A N 1
ATOM 1251 C CA . PRO A 1 167 ? 16.422 -13.170 14.721 1.00 49.19 167 PRO A CA 1
ATOM 1252 C C . PRO A 1 167 ? 17.634 -12.218 14.814 1.00 49.19 167 PRO A C 1
ATOM 1254 O O . PRO A 1 167 ? 18.495 -12.415 15.666 1.00 49.19 167 PRO A O 1
ATOM 1257 N N . GLY A 1 168 ? 17.724 -11.193 13.957 1.00 47.12 168 GLY A N 1
ATOM 1258 C CA . GLY A 1 168 ? 18.807 -10.199 13.912 1.00 47.12 168 GLY A CA 1
ATOM 1259 C C . GLY A 1 168 ? 18.513 -8.857 14.600 1.00 47.12 168 GLY A C 1
ATOM 1260 O O . GLY A 1 168 ? 19.305 -7.927 14.475 1.00 47.12 168 GLY A O 1
ATOM 1261 N N . GLY A 1 169 ? 17.383 -8.714 15.302 1.00 37.03 169 GLY A N 1
ATOM 1262 C CA . GLY A 1 169 ? 17.096 -7.538 16.141 1.00 37.03 169 GLY A CA 1
ATOM 1263 C C . GLY A 1 169 ? 16.583 -6.286 15.412 1.00 37.03 169 GLY A C 1
ATOM 1264 O O . GLY A 1 169 ? 16.208 -5.312 16.072 1.00 37.03 169 GLY A O 1
ATOM 1265 N N . THR A 1 170 ? 16.486 -6.291 14.079 1.00 39.97 170 THR A N 1
ATOM 1266 C CA . THR A 1 170 ? 15.779 -5.243 13.330 1.00 39.97 170 THR A CA 1
ATOM 1267 C C . THR A 1 170 ? 14.272 -5.493 13.381 1.00 39.97 170 THR A C 1
ATOM 1269 O O . THR A 1 170 ? 13.712 -6.356 12.713 1.00 39.97 170 THR A O 1
ATOM 1272 N N . LYS A 1 171 ? 13.635 -4.734 14.274 1.00 53.31 171 LYS A N 1
ATOM 1273 C CA . LYS A 1 171 ? 12.215 -4.766 14.627 1.00 53.31 171 LYS A CA 1
ATOM 1274 C C . LYS A 1 171 ? 11.299 -4.512 13.422 1.00 53.31 171 LYS A C 1
ATOM 1276 O O . LYS A 1 171 ? 11.455 -3.492 12.758 1.00 53.31 171 LYS A O 1
ATOM 1281 N N . ASN A 1 172 ? 10.235 -5.312 13.333 1.00 65.81 172 ASN A N 1
ATOM 1282 C CA . ASN A 1 172 ? 8.964 -5.015 12.664 1.00 65.81 172 ASN A CA 1
ATOM 1283 C C . ASN A 1 172 ? 8.992 -4.872 11.133 1.00 65.81 172 ASN A C 1
ATOM 1285 O O . ASN A 1 172 ? 10.017 -4.664 10.492 1.00 65.81 172 ASN A O 1
ATOM 1289 N N . ILE A 1 173 ? 7.791 -4.953 10.553 1.00 80.12 173 ILE A N 1
ATOM 1290 C CA . ILE A 1 173 ? 7.526 -4.558 9.168 1.00 80.12 173 ILE A CA 1
ATOM 1291 C C . ILE A 1 173 ? 8.120 -3.154 8.932 1.00 80.12 173 ILE A C 1
ATOM 1293 O O . ILE A 1 173 ? 7.878 -2.271 9.765 1.00 80.12 173 ILE A O 1
ATOM 1297 N N . PRO A 1 174 ? 8.881 -2.931 7.839 1.00 85.88 174 PRO A N 1
ATOM 1298 C CA . PRO A 1 174 ? 9.547 -1.660 7.583 1.00 85.88 174 PRO A CA 1
ATOM 1299 C C . PRO A 1 174 ? 8.555 -0.496 7.610 1.00 85.88 174 PRO A C 1
ATOM 1301 O O . PRO A 1 174 ? 7.453 -0.572 7.060 1.00 85.88 174 PRO A O 1
ATOM 1304 N N . SER A 1 175 ? 8.959 0.593 8.261 1.00 88.56 175 SER A N 1
ATOM 1305 C CA . SER A 1 175 ? 8.213 1.847 8.231 1.00 88.56 175 SER A CA 1
ATOM 1306 C C . SER A 1 175 ? 8.238 2.452 6.832 1.00 88.56 175 SER A C 1
ATOM 1308 O O . SER A 1 175 ? 9.201 2.265 6.087 1.00 88.56 175 SER A O 1
ATOM 1310 N N . LEU A 1 176 ? 7.206 3.236 6.516 1.00 91.94 176 LEU A N 1
ATOM 1311 C CA . LEU A 1 176 ? 7.136 3.986 5.268 1.00 91.94 176 LEU A CA 1
ATOM 1312 C C . LEU A 1 176 ? 8.389 4.853 5.085 1.00 91.94 176 LEU A C 1
ATOM 1314 O O . LEU A 1 176 ? 8.721 5.652 5.962 1.00 91.94 176 LEU A O 1
ATOM 1318 N N . THR A 1 177 ? 9.079 4.695 3.958 1.00 93.56 177 THR A N 1
ATOM 1319 C CA . THR A 1 177 ? 10.240 5.523 3.619 1.00 93.56 177 THR A CA 1
ATOM 1320 C C . THR A 1 177 ? 9.788 6.847 2.994 1.00 93.56 177 THR A C 1
ATOM 1322 O O . THR A 1 177 ? 8.751 6.884 2.325 1.00 93.56 177 THR A O 1
ATOM 1325 N N . PRO A 1 178 ? 10.563 7.942 3.134 1.00 93.62 178 PRO A N 1
ATOM 1326 C CA . PRO A 1 178 ? 10.253 9.205 2.460 1.00 93.62 178 PRO A CA 1
ATOM 1327 C C . PRO A 1 178 ? 10.157 9.055 0.936 1.00 93.62 178 PRO A C 1
ATOM 1329 O O . PRO A 1 178 ? 9.323 9.695 0.297 1.00 93.62 178 PRO A O 1
ATOM 1332 N N . THR A 1 179 ? 10.976 8.172 0.353 1.00 93.81 179 THR A N 1
ATOM 1333 C CA . THR A 1 179 ? 10.928 7.839 -1.075 1.00 93.81 179 THR A CA 1
ATOM 1334 C C . THR A 1 179 ? 9.603 7.181 -1.438 1.00 93.81 179 THR A C 1
ATOM 1336 O O . THR A 1 179 ? 8.926 7.661 -2.341 1.00 93.81 179 THR A O 1
ATOM 1339 N N . ALA A 1 180 ? 9.195 6.122 -0.729 1.00 95.12 180 ALA A N 1
ATOM 1340 C CA . ALA A 1 180 ? 7.928 5.441 -0.988 1.00 95.12 180 ALA A CA 1
ATOM 1341 C C . ALA A 1 180 ? 6.727 6.381 -0.806 1.00 95.12 180 ALA A C 1
ATOM 1343 O O . ALA A 1 180 ? 5.792 6.377 -1.609 1.00 95.12 180 ALA A O 1
ATOM 1344 N N . GLU A 1 181 ? 6.772 7.231 0.221 1.00 94.25 181 GLU A N 1
ATOM 1345 C CA . GLU A 1 181 ? 5.764 8.258 0.452 1.00 94.25 181 GLU A CA 1
ATOM 1346 C C . GLU A 1 181 ? 5.657 9.214 -0.739 1.00 94.25 181 GLU A C 1
ATOM 1348 O O . GLU A 1 181 ? 4.563 9.400 -1.276 1.00 94.25 181 GLU A O 1
ATOM 1353 N N . TYR A 1 182 ? 6.785 9.756 -1.205 1.00 94.69 182 TYR A N 1
ATOM 1354 C CA . TYR A 1 182 ? 6.830 10.633 -2.370 1.00 94.69 182 TYR A CA 1
ATOM 1355 C C . TYR A 1 182 ? 6.317 9.934 -3.635 1.00 94.69 182 TYR A C 1
ATOM 1357 O O . TYR A 1 182 ? 5.429 10.461 -4.308 1.00 94.69 182 TYR A O 1
ATOM 1365 N N . LEU A 1 183 ? 6.797 8.723 -3.929 1.00 95.81 183 LEU A N 1
ATOM 1366 C CA . LEU A 1 183 ? 6.366 7.948 -5.097 1.00 95.81 183 LEU A CA 1
ATOM 1367 C C . LEU A 1 183 ? 4.857 7.667 -5.080 1.00 95.81 183 LEU A C 1
ATOM 1369 O O . LEU A 1 183 ? 4.218 7.695 -6.127 1.00 95.81 183 LEU A O 1
ATOM 1373 N N . SER A 1 184 ? 4.253 7.478 -3.901 1.00 95.31 184 SER A N 1
ATOM 1374 C CA . SER A 1 184 ? 2.807 7.239 -3.775 1.00 95.31 184 SER A CA 1
ATOM 1375 C C . SER A 1 184 ? 1.940 8.427 -4.224 1.00 95.31 184 SER A C 1
ATOM 1377 O O . SER A 1 184 ? 0.743 8.256 -4.500 1.00 95.31 184 SER A O 1
ATOM 1379 N N . THR A 1 185 ? 2.521 9.633 -4.276 1.00 94.44 185 THR A N 1
ATOM 1380 C CA . THR A 1 185 ? 1.844 10.859 -4.726 1.00 94.44 185 THR A CA 1
ATOM 1381 C C . THR A 1 185 ? 1.798 10.989 -6.245 1.00 94.44 185 THR A C 1
ATOM 1383 O O . THR A 1 185 ? 0.926 11.685 -6.759 1.00 94.44 185 THR A O 1
ATOM 1386 N N . LEU A 1 186 ? 2.685 10.285 -6.953 1.00 96.31 186 LEU A N 1
ATOM 1387 C CA . LEU A 1 186 ? 2.762 10.307 -8.409 1.00 96.31 186 LEU A CA 1
ATOM 1388 C C . LEU A 1 186 ? 1.559 9.587 -9.030 1.00 96.31 186 LEU A C 1
ATOM 1390 O O . LEU A 1 186 ? 0.895 8.755 -8.389 1.00 96.31 186 LEU A O 1
ATOM 1394 N N . THR A 1 187 ? 1.249 9.963 -10.268 1.00 96.12 187 THR A N 1
ATOM 1395 C CA . THR A 1 187 ? 0.009 9.555 -10.944 1.00 96.12 187 THR A CA 1
ATOM 1396 C C . THR A 1 187 ? 0.226 8.513 -12.027 1.00 96.12 187 THR A C 1
ATOM 1398 O O . THR A 1 187 ? -0.659 7.690 -12.231 1.00 96.12 187 THR A O 1
ATOM 1401 N N . THR A 1 188 ? 1.409 8.490 -12.644 1.00 96.81 188 THR A N 1
ATOM 1402 C CA . THR A 1 188 ? 1.746 7.560 -13.730 1.00 96.81 188 THR A CA 1
ATOM 1403 C C . THR A 1 188 ? 3.072 6.854 -13.471 1.00 96.81 188 THR A C 1
ATOM 1405 O O . THR A 1 188 ? 3.950 7.364 -12.766 1.00 96.81 188 THR A O 1
ATOM 1408 N N . LEU A 1 189 ? 3.260 5.685 -14.081 1.00 95.69 189 LEU A N 1
ATOM 1409 C CA . LEU A 1 189 ? 4.519 4.950 -14.050 1.00 95.69 189 LEU A CA 1
ATOM 1410 C C . LEU A 1 189 ? 5.649 5.734 -14.719 1.00 95.69 189 LEU A C 1
ATOM 1412 O O . LEU A 1 189 ? 6.789 5.645 -14.276 1.00 95.69 189 LEU A O 1
ATOM 1416 N N . THR A 1 190 ? 5.346 6.539 -15.741 1.00 94.75 190 THR A N 1
ATOM 1417 C CA . THR A 1 190 ? 6.350 7.384 -16.406 1.00 94.75 190 THR A CA 1
ATOM 1418 C C . THR A 1 190 ? 6.949 8.402 -15.433 1.00 94.75 190 THR A C 1
ATOM 1420 O O . THR A 1 190 ? 8.169 8.509 -15.334 1.00 94.75 190 THR A O 1
ATOM 1423 N N . GLU A 1 191 ? 6.114 9.090 -14.644 1.00 95.06 191 GLU A N 1
ATOM 1424 C CA . GLU A 1 191 ? 6.587 10.008 -13.596 1.00 95.06 191 GLU A CA 1
ATOM 1425 C C . GLU A 1 191 ? 7.436 9.282 -12.549 1.00 95.06 191 GLU A C 1
ATOM 1427 O O . GLU A 1 191 ? 8.492 9.774 -12.141 1.00 95.06 191 GLU A O 1
ATOM 1432 N N . VAL A 1 192 ? 6.978 8.101 -12.118 1.00 94.75 192 VAL A N 1
ATOM 1433 C CA . VAL A 1 192 ? 7.706 7.261 -11.161 1.00 94.75 192 VAL A CA 1
ATOM 1434 C C . VAL A 1 192 ? 9.066 6.870 -11.726 1.00 94.75 192 VAL A C 1
ATOM 1436 O O . VAL A 1 192 ? 10.066 7.057 -11.038 1.00 94.75 192 VAL A O 1
ATOM 1439 N N . ARG A 1 193 ? 9.129 6.389 -12.972 1.00 92.94 193 ARG A N 1
ATOM 1440 C CA . ARG A 1 193 ? 10.363 6.003 -13.667 1.00 92.94 193 ARG A CA 1
ATOM 1441 C C . ARG A 1 193 ? 11.348 7.162 -13.728 1.00 92.94 193 ARG A C 1
ATOM 1443 O O . ARG A 1 193 ? 12.505 6.994 -13.355 1.00 92.94 193 ARG A O 1
ATOM 1450 N N . ASP A 1 194 ? 10.903 8.341 -14.149 1.00 91.25 194 ASP A N 1
ATOM 1451 C CA . ASP A 1 194 ? 11.783 9.501 -14.304 1.00 91.25 194 ASP A CA 1
ATOM 1452 C C . ASP A 1 194 ? 12.428 9.901 -12.964 1.00 91.25 194 ASP A C 1
ATOM 1454 O O . ASP A 1 194 ? 13.607 10.260 -12.906 1.00 91.25 194 ASP A O 1
ATOM 1458 N N . LYS A 1 195 ? 11.685 9.777 -11.856 1.00 89.75 195 LYS A N 1
ATOM 1459 C CA . LYS A 1 195 ? 12.205 10.010 -10.498 1.00 89.75 195 LYS A CA 1
ATOM 1460 C C . LYS A 1 195 ? 13.049 8.855 -9.972 1.00 89.75 195 LYS A C 1
ATOM 1462 O O . LYS A 1 195 ? 14.054 9.089 -9.304 1.00 89.75 195 LYS A O 1
ATOM 1467 N N . TRP A 1 196 ? 12.675 7.625 -10.296 1.00 85.19 196 TRP A N 1
ATOM 1468 C CA . TRP A 1 196 ? 13.394 6.413 -9.926 1.00 85.19 196 TRP A CA 1
ATOM 1469 C C . TRP A 1 196 ? 14.798 6.385 -10.537 1.00 85.19 196 TRP A C 1
ATOM 1471 O O . TRP A 1 196 ? 15.788 6.192 -9.829 1.00 85.19 196 TRP A O 1
ATOM 1481 N N . VAL A 1 197 ? 14.898 6.669 -11.838 1.00 78.12 197 VAL A N 1
ATOM 1482 C CA . VAL A 1 197 ? 16.167 6.769 -12.569 1.00 78.12 197 VAL A CA 1
ATOM 1483 C C . VAL A 1 197 ? 17.014 7.924 -12.033 1.00 78.12 197 VAL A C 1
ATOM 1485 O O . VAL A 1 197 ? 18.209 7.743 -11.804 1.00 78.12 197 VAL A O 1
ATOM 1488 N N . ALA A 1 198 ? 16.409 9.086 -11.758 1.00 68.94 198 ALA A N 1
ATOM 1489 C CA . ALA A 1 198 ? 17.123 10.220 -11.170 1.00 68.94 198 ALA A CA 1
ATOM 1490 C C . ALA A 1 198 ? 17.729 9.890 -9.792 1.00 68.94 198 ALA A C 1
ATOM 1492 O O . ALA A 1 198 ? 18.853 10.298 -9.510 1.00 68.94 198 ALA A O 1
ATOM 1493 N N . ASN A 1 199 ? 17.028 9.110 -8.963 1.00 66.69 199 ASN A N 1
ATOM 1494 C CA . ASN A 1 199 ? 17.535 8.674 -7.660 1.00 66.69 199 ASN A CA 1
ATOM 1495 C C . ASN A 1 199 ? 18.672 7.647 -7.781 1.00 66.69 199 ASN A C 1
ATOM 1497 O O . ASN A 1 199 ? 19.625 7.715 -7.009 1.00 66.69 199 ASN A O 1
ATOM 1501 N N . LYS A 1 200 ? 18.622 6.735 -8.765 1.00 65.19 200 LYS A N 1
ATOM 1502 C CA . LYS A 1 200 ? 19.742 5.816 -9.058 1.00 65.19 200 LYS A CA 1
ATOM 1503 C C . LYS A 1 200 ? 20.980 6.544 -9.601 1.00 65.19 200 LYS A C 1
ATOM 1505 O O . LYS A 1 200 ? 22.094 6.063 -9.420 1.00 65.19 200 LYS A O 1
ATOM 1510 N N . ALA A 1 201 ? 20.797 7.689 -10.259 1.00 45.28 201 ALA A N 1
ATOM 1511 C CA . ALA A 1 201 ? 21.872 8.463 -10.877 1.00 45.28 201 ALA A CA 1
ATOM 1512 C C . ALA A 1 201 ? 22.692 9.319 -9.893 1.00 45.28 201 ALA A C 1
ATOM 1514 O O . ALA A 1 201 ? 23.623 9.991 -10.333 1.00 45.28 201 ALA A O 1
ATOM 1515 N N . ILE A 1 202 ? 22.389 9.303 -8.589 1.00 38.53 202 ILE A N 1
ATOM 1516 C CA . ILE A 1 202 ? 23.269 9.868 -7.558 1.00 38.53 202 ILE A CA 1
ATOM 1517 C C . ILE A 1 202 ? 24.253 8.764 -7.150 1.00 38.53 202 ILE A C 1
ATOM 1519 O O . ILE A 1 202 ? 23.860 7.847 -6.427 1.00 38.53 202 ILE A O 1
ATOM 1523 N N . PRO A 1 203 ? 25.530 8.810 -7.573 1.00 35.66 203 PRO A N 1
ATOM 1524 C CA . PRO A 1 203 ? 26.513 7.875 -7.061 1.00 35.66 203 PRO A CA 1
ATOM 1525 C C . PRO A 1 203 ? 26.699 8.198 -5.581 1.00 35.66 203 PRO A C 1
ATOM 1527 O O . PRO A 1 203 ? 26.999 9.340 -5.224 1.00 35.66 203 PRO A O 1
ATOM 1530 N N . THR A 1 204 ? 26.557 7.201 -4.712 1.00 39.12 204 THR A N 1
ATOM 1531 C CA . THR A 1 204 ? 27.177 7.255 -3.390 1.00 39.12 204 THR A CA 1
ATOM 1532 C C . THR A 1 204 ? 28.662 7.502 -3.624 1.00 39.12 204 THR A C 1
ATOM 1534 O O . THR A 1 204 ? 29.371 6.608 -4.090 1.00 39.12 204 THR A O 1
ATOM 1537 N N . ALA A 1 205 ? 29.117 8.735 -3.396 1.00 31.92 205 ALA A N 1
ATOM 1538 C CA . ALA A 1 205 ? 30.531 9.053 -3.472 1.00 31.92 205 ALA A CA 1
ATOM 1539 C C . ALA A 1 205 ? 31.282 8.052 -2.578 1.00 31.92 205 ALA A C 1
ATOM 1541 O O . ALA A 1 205 ? 30.837 7.805 -1.451 1.00 31.92 205 ALA A O 1
ATOM 1542 N N . PRO A 1 206 ? 32.374 7.437 -3.058 1.00 36.97 206 PRO A N 1
ATOM 1543 C CA . PRO A 1 206 ? 33.145 6.538 -2.224 1.00 36.97 206 PRO A CA 1
ATOM 1544 C C . PRO A 1 206 ? 33.664 7.348 -1.037 1.00 36.97 206 PRO A C 1
ATOM 1546 O O . PRO A 1 206 ? 34.327 8.372 -1.211 1.00 36.97 206 PRO A O 1
ATOM 1549 N N . PHE A 1 207 ? 33.335 6.901 0.173 1.00 39.97 207 PHE A N 1
ATOM 1550 C CA . PHE A 1 207 ? 34.019 7.335 1.381 1.00 39.97 207 PHE A CA 1
ATOM 1551 C C . PHE A 1 207 ? 35.507 7.028 1.191 1.00 39.97 207 PHE A C 1
ATOM 1553 O O . PHE A 1 207 ? 35.931 5.878 1.286 1.00 39.97 207 PHE A O 1
ATOM 1560 N N . ALA A 1 208 ? 36.297 8.051 0.874 1.00 33.34 208 ALA A N 1
ATOM 1561 C CA . ALA A 1 208 ? 37.742 7.958 0.959 1.00 33.34 208 ALA A CA 1
ATOM 1562 C C . ALA A 1 208 ? 38.114 7.894 2.451 1.00 33.34 208 ALA A C 1
ATOM 1564 O O . ALA A 1 208 ? 37.718 8.787 3.206 1.00 33.34 208 ALA A O 1
ATOM 1565 N N . PRO A 1 209 ? 38.850 6.870 2.912 1.00 38.09 209 PRO A N 1
ATOM 1566 C CA . PRO A 1 209 ? 39.369 6.856 4.264 1.00 38.09 209 PRO A CA 1
ATOM 1567 C C . PRO A 1 209 ? 40.645 7.702 4.276 1.00 38.09 209 PRO A C 1
ATOM 1569 O O . PRO A 1 209 ? 41.673 7.288 3.745 1.00 38.09 209 PRO A O 1
ATOM 1572 N N . THR A 1 210 ? 40.609 8.895 4.867 1.00 37.25 210 THR A N 1
ATOM 1573 C CA . THR A 1 210 ? 41.843 9.645 5.136 1.00 37.25 210 THR A CA 1
ATOM 1574 C C . THR A 1 210 ? 42.394 9.206 6.488 1.00 37.25 210 THR A C 1
ATOM 1576 O O . THR A 1 210 ? 41.898 9.600 7.543 1.00 37.25 210 THR A O 1
ATOM 1579 N N . LEU A 1 211 ? 43.408 8.345 6.441 1.00 36.03 211 LEU A N 1
ATOM 1580 C CA . LEU A 1 211 ? 44.138 7.823 7.589 1.00 36.03 211 LEU A CA 1
ATOM 1581 C C . LEU A 1 211 ? 45.419 8.657 7.813 1.00 36.03 211 LEU A C 1
ATOM 1583 O O . LEU A 1 211 ? 46.330 8.615 7.001 1.00 36.03 211 LEU A O 1
ATOM 1587 N N . PHE A 1 212 ? 45.426 9.391 8.931 1.00 35.97 212 PHE A N 1
ATOM 1588 C CA . PHE A 1 212 ? 46.539 9.756 9.832 1.00 35.97 212 PHE A CA 1
ATOM 1589 C C . PHE A 1 212 ? 47.808 10.533 9.388 1.00 35.97 212 PHE A C 1
ATOM 1591 O O . PHE A 1 212 ? 48.570 10.106 8.531 1.00 35.97 212 PHE A O 1
ATOM 1598 N N . GLY A 1 213 ? 48.120 11.557 10.209 1.00 28.33 213 GLY A N 1
ATOM 1599 C CA . GLY A 1 213 ? 49.468 12.066 10.550 1.00 28.33 213 GLY A CA 1
ATOM 1600 C C . GLY A 1 213 ? 49.864 13.371 9.842 1.00 28.33 213 GLY A C 1
ATOM 1601 O O . GLY A 1 213 ? 49.763 13.457 8.633 1.00 28.33 213 GLY A O 1
ATOM 1602 N N . GLY A 1 214 ? 50.336 14.453 10.465 1.00 30.81 214 GLY A N 1
ATOM 1603 C CA . GLY A 1 214 ? 50.735 14.757 11.837 1.00 30.81 214 GLY A CA 1
ATOM 1604 C C . GLY A 1 214 ? 51.735 15.933 11.808 1.00 30.81 214 GLY A C 1
ATOM 1605 O O . GLY A 1 214 ? 52.725 15.841 11.102 1.00 30.81 214 GLY A O 1
ATOM 1606 N N . LEU A 1 215 ? 51.442 16.987 12.583 1.00 34.72 215 LEU A N 1
ATOM 1607 C CA . LEU A 1 215 ? 52.324 17.962 13.267 1.00 34.72 215 LEU A CA 1
ATOM 1608 C C . LEU A 1 215 ? 53.428 18.787 12.537 1.00 34.72 215 LEU A C 1
ATOM 1610 O O . LEU A 1 215 ? 54.083 18.336 11.611 1.00 34.72 215 LEU A O 1
ATOM 1614 N N . PHE A 1 216 ? 53.693 19.963 13.139 1.00 33.00 216 PHE A N 1
ATOM 1615 C CA . PHE A 1 216 ? 54.609 21.087 12.824 1.00 33.00 216 PHE A CA 1
ATOM 1616 C C . PHE A 1 216 ? 53.996 22.158 11.901 1.00 33.00 216 PHE A C 1
ATOM 1618 O O . PHE A 1 216 ? 53.496 21.851 10.834 1.00 33.00 216 PHE A O 1
ATOM 1625 N N . GLY A 1 217 ? 53.959 23.454 12.216 1.00 28.62 217 GLY A N 1
ATOM 1626 C CA . GLY A 1 217 ? 54.607 24.248 13.256 1.00 28.62 217 GLY A CA 1
ATOM 1627 C C . GLY A 1 217 ? 55.081 25.571 12.630 1.00 28.62 217 GLY A C 1
ATOM 1628 O O . GLY A 1 217 ? 55.714 25.545 11.585 1.00 28.62 217 GLY A O 1
ATOM 1629 N N . ALA A 1 218 ? 54.817 26.685 13.318 1.00 31.44 218 ALA A N 1
ATOM 1630 C CA . ALA A 1 218 ? 55.364 28.038 13.127 1.00 31.44 218 ALA A CA 1
ATOM 1631 C C . ALA A 1 218 ? 54.627 29.065 12.229 1.00 31.44 218 ALA A C 1
ATOM 1633 O O . ALA A 1 218 ? 54.179 28.825 11.114 1.00 31.44 218 ALA A O 1
ATOM 1634 N N . SER A 1 219 ? 54.550 30.250 12.836 1.00 31.70 219 SER A N 1
ATOM 1635 C CA . SER A 1 219 ? 54.004 31.552 12.444 1.00 31.70 219 SER A CA 1
ATOM 1636 C C . SER A 1 219 ? 54.836 32.257 11.362 1.00 31.70 219 SER A C 1
ATOM 1638 O O . SER A 1 219 ? 56.054 32.105 11.359 1.00 31.70 219 SER A O 1
ATOM 1640 N N . THR A 1 220 ? 54.213 33.087 10.508 1.00 32.53 220 THR A N 1
ATOM 1641 C CA . THR A 1 220 ? 54.561 34.521 10.318 1.00 32.53 220 THR A CA 1
ATOM 1642 C C . THR A 1 220 ? 53.685 35.232 9.263 1.00 32.53 220 THR A C 1
ATOM 1644 O O . THR A 1 220 ? 53.461 34.724 8.173 1.00 32.53 220 THR A O 1
ATOM 1647 N N . THR A 1 221 ? 53.236 36.431 9.668 1.00 35.84 221 THR A N 1
ATOM 1648 C CA . THR A 1 221 ? 52.881 37.677 8.940 1.00 35.84 221 THR A CA 1
ATOM 1649 C C . THR A 1 221 ? 51.761 37.745 7.873 1.00 35.84 221 THR A C 1
ATOM 1651 O O . THR A 1 221 ? 51.565 36.835 7.074 1.00 35.84 221 THR A O 1
ATOM 1654 N N . PRO A 1 222 ? 51.017 38.880 7.821 1.00 44.88 222 PRO A N 1
ATOM 1655 C CA . PRO A 1 222 ? 49.950 39.110 6.854 1.00 44.88 222 PRO A CA 1
ATOM 1656 C C . PRO A 1 222 ? 50.447 39.905 5.638 1.00 44.88 222 PRO A C 1
ATOM 1658 O O . PRO A 1 222 ? 51.150 40.906 5.778 1.00 44.88 222 PRO A O 1
ATOM 1661 N N . ALA A 1 223 ? 50.005 39.525 4.440 1.00 31.70 223 ALA A N 1
ATOM 1662 C CA . ALA A 1 223 ? 50.121 40.367 3.255 1.00 31.70 223 ALA A CA 1
ATOM 1663 C C . ALA A 1 223 ? 48.832 40.322 2.428 1.00 31.70 223 ALA A C 1
ATOM 1665 O O . ALA A 1 223 ? 48.397 39.291 1.922 1.00 31.70 223 ALA A O 1
ATOM 1666 N N . SER A 1 224 ? 48.238 41.506 2.332 1.00 32.41 224 SER A N 1
ATOM 1667 C CA . SER A 1 224 ? 47.199 41.933 1.405 1.00 32.41 224 SER A CA 1
ATOM 1668 C C . SER A 1 224 ? 47.489 41.504 -0.035 1.00 32.41 224 SER A C 1
ATOM 1670 O O . SER A 1 224 ? 48.543 41.842 -0.568 1.00 32.41 224 SER A O 1
ATOM 1672 N N . THR A 1 225 ? 46.528 40.870 -0.716 1.00 32.97 225 THR A N 1
ATOM 1673 C CA . THR A 1 225 ? 46.340 41.087 -2.160 1.00 32.97 225 THR A CA 1
ATOM 1674 C C . THR A 1 225 ? 44.883 40.867 -2.580 1.00 32.97 225 THR A C 1
ATOM 1676 O O . THR A 1 225 ? 44.284 39.814 -2.386 1.00 32.97 225 THR A O 1
ATOM 1679 N N . SER A 1 226 ? 44.339 41.924 -3.174 1.00 33.97 226 SER A N 1
ATOM 1680 C CA . SER A 1 226 ? 43.064 42.048 -3.880 1.00 33.97 226 SER A CA 1
ATOM 1681 C C . SER A 1 226 ? 42.829 40.963 -4.941 1.00 33.97 226 SER A C 1
ATOM 1683 O O . SER A 1 226 ? 43.651 40.798 -5.840 1.00 33.97 226 SER A O 1
ATOM 1685 N N . ILE A 1 227 ? 41.656 40.309 -4.918 1.00 37.47 227 ILE A N 1
ATOM 1686 C CA . ILE A 1 227 ? 41.114 39.573 -6.075 1.00 37.47 227 ILE A CA 1
ATOM 1687 C C . ILE A 1 227 ? 39.658 39.985 -6.342 1.00 37.47 227 ILE A C 1
ATOM 1689 O O . ILE A 1 227 ? 38.684 39.443 -5.831 1.00 37.47 227 ILE A O 1
ATOM 1693 N N . ARG A 1 228 ? 39.573 41.014 -7.186 1.00 31.25 228 ARG A N 1
ATOM 1694 C CA . ARG A 1 228 ? 38.634 41.263 -8.291 1.00 31.25 228 ARG A CA 1
ATOM 1695 C C . ARG A 1 228 ? 37.538 40.207 -8.531 1.00 31.25 228 ARG A C 1
ATOM 1697 O O . ARG A 1 228 ? 37.783 39.107 -9.020 1.00 31.25 228 ARG A O 1
ATOM 1704 N N . THR A 1 229 ? 36.297 40.641 -8.340 1.00 34.62 229 THR A N 1
ATOM 1705 C CA . THR A 1 229 ? 35.058 39.960 -8.729 1.00 34.62 229 THR A CA 1
ATOM 1706 C C . THR A 1 229 ? 34.905 39.885 -10.258 1.00 34.62 229 THR A C 1
ATOM 1708 O O . THR A 1 229 ? 34.993 40.892 -10.962 1.00 34.62 229 THR A O 1
ATOM 1711 N N . LYS A 1 230 ? 34.626 38.690 -10.799 1.00 33.94 230 LYS A N 1
ATOM 1712 C CA . LYS A 1 230 ? 34.112 38.514 -12.169 1.00 33.94 230 LYS A CA 1
ATOM 1713 C C . LYS A 1 230 ? 32.623 38.166 -12.101 1.00 33.94 230 LYS A C 1
ATOM 1715 O O . LYS A 1 230 ? 32.249 37.054 -11.750 1.00 33.94 230 LYS A O 1
ATOM 1720 N N . LYS A 1 231 ? 31.781 39.148 -12.441 1.00 34.38 231 LYS A N 1
ATOM 1721 C CA . LYS A 1 231 ? 30.350 38.976 -12.736 1.00 34.38 231 LYS A CA 1
ATOM 1722 C C . LYS A 1 231 ? 30.198 38.245 -14.071 1.00 34.38 231 LYS A C 1
ATOM 1724 O O . LYS A 1 231 ? 30.527 38.808 -15.114 1.00 34.38 231 LYS A O 1
ATOM 1729 N N . THR A 1 232 ? 29.642 37.040 -14.049 1.00 32.91 232 THR A N 1
ATOM 1730 C CA . THR A 1 232 ? 29.212 36.332 -15.261 1.00 32.91 232 THR A CA 1
ATOM 1731 C C . THR A 1 232 ? 27.746 36.666 -15.533 1.00 32.91 232 THR A C 1
ATOM 1733 O O . THR A 1 232 ? 26.865 36.444 -14.707 1.00 32.91 232 THR A O 1
ATOM 1736 N N . ARG A 1 233 ? 27.505 37.289 -16.687 1.00 32.72 233 ARG A N 1
ATOM 1737 C CA . ARG A 1 233 ? 26.222 37.830 -17.146 1.00 32.72 233 ARG A CA 1
ATOM 1738 C C . ARG A 1 233 ? 25.371 36.705 -17.743 1.00 32.72 233 ARG A C 1
ATOM 1740 O O . ARG A 1 233 ? 25.687 36.208 -18.819 1.00 32.72 233 ARG A O 1
ATOM 1747 N N . VAL A 1 234 ? 24.289 36.328 -17.064 1.00 37.16 234 VAL A N 1
ATOM 1748 C CA . VAL A 1 234 ? 23.268 35.406 -17.590 1.00 37.16 234 VAL A CA 1
ATOM 1749 C C . VAL A 1 234 ? 22.429 36.139 -18.643 1.00 37.16 234 VAL A C 1
ATOM 1751 O O . VAL A 1 234 ? 21.896 37.219 -18.386 1.00 37.16 234 VAL A O 1
ATOM 1754 N N . ARG A 1 235 ? 22.352 35.572 -19.852 1.00 34.22 235 ARG A N 1
ATOM 1755 C CA . ARG A 1 235 ? 21.490 36.032 -20.951 1.00 34.22 235 ARG A CA 1
ATOM 1756 C C . ARG A 1 235 ? 20.091 35.434 -20.779 1.00 34.22 235 ARG A C 1
ATOM 1758 O O . ARG A 1 235 ? 19.937 34.219 -20.798 1.00 34.22 235 ARG A O 1
ATOM 1765 N N . THR A 1 236 ? 19.086 36.289 -20.645 1.00 38.59 236 THR A N 1
ATOM 1766 C CA . THR A 1 236 ? 17.661 35.944 -20.717 1.00 38.59 236 THR A CA 1
ATOM 1767 C C . THR A 1 236 ? 17.218 35.738 -22.172 1.00 38.59 236 THR A C 1
ATOM 1769 O O . THR A 1 236 ? 17.602 36.531 -23.038 1.00 38.59 236 THR A O 1
ATOM 1772 N N . PRO A 1 237 ? 16.390 34.722 -22.478 1.00 38.97 237 PRO A N 1
ATOM 1773 C CA . PRO A 1 237 ? 15.762 34.604 -23.786 1.00 38.97 237 PRO A CA 1
ATOM 1774 C C . PRO A 1 237 ? 14.514 35.494 -23.893 1.00 38.97 237 PRO A C 1
ATOM 1776 O O . PRO A 1 237 ? 13.656 35.542 -23.013 1.00 38.97 237 PRO A O 1
ATOM 1779 N N . VAL A 1 238 ? 14.434 36.200 -25.019 1.00 37.34 238 VAL A N 1
ATOM 1780 C CA . VAL A 1 238 ? 13.333 37.072 -25.440 1.00 37.34 238 VAL A CA 1
ATOM 1781 C C . VAL A 1 238 ? 12.202 36.214 -26.013 1.00 37.34 238 VAL A C 1
ATOM 1783 O O . VAL A 1 238 ? 12.347 35.655 -27.099 1.00 37.34 238 VAL A O 1
ATOM 1786 N N . ILE A 1 239 ? 11.057 36.145 -25.329 1.00 40.19 239 ILE A N 1
ATOM 1787 C CA . ILE A 1 239 ? 9.820 35.573 -25.885 1.00 40.19 239 ILE A CA 1
ATOM 1788 C C . ILE A 1 239 ? 8.949 36.710 -26.429 1.00 40.19 239 ILE A C 1
ATOM 1790 O O . ILE A 1 239 ? 8.536 37.623 -25.712 1.00 40.19 239 ILE A O 1
ATOM 1794 N N . LYS A 1 240 ? 8.699 36.657 -27.740 1.00 36.62 240 LYS A N 1
ATOM 1795 C CA . LYS A 1 240 ? 7.879 37.606 -28.500 1.00 36.62 240 LYS A CA 1
ATOM 1796 C C . LYS A 1 240 ? 6.397 37.448 -28.144 1.00 36.62 240 LYS A C 1
ATOM 1798 O O . LYS A 1 240 ? 5.824 36.374 -28.301 1.00 36.62 240 LYS A O 1
ATOM 1803 N N . LYS A 1 241 ? 5.762 38.556 -27.753 1.00 37.19 241 LYS A N 1
ATOM 1804 C CA . LYS A 1 241 ? 4.304 38.703 -27.641 1.00 37.19 241 LYS A CA 1
ATOM 1805 C C . LYS A 1 241 ? 3.663 38.589 -29.031 1.00 37.19 241 LYS A C 1
ATOM 1807 O O . LYS A 1 241 ? 4.033 39.343 -29.930 1.00 37.19 241 LYS A O 1
ATOM 1812 N N . LYS A 1 242 ? 2.664 37.717 -29.202 1.00 33.88 242 LYS A N 1
ATOM 1813 C CA . LYS A 1 242 ? 1.711 37.797 -30.321 1.00 33.88 242 LYS A CA 1
ATOM 1814 C C . LYS A 1 242 ? 0.290 38.014 -29.801 1.00 33.88 242 LYS A C 1
ATOM 1816 O O . LYS A 1 242 ? -0.314 37.146 -29.188 1.00 33.88 242 LYS A O 1
ATOM 1821 N N . SER A 1 243 ? -0.157 39.241 -30.057 1.00 32.28 243 SER A N 1
ATOM 1822 C CA . SER A 1 243 ? -1.508 39.742 -30.316 1.00 32.28 243 SER A CA 1
ATOM 1823 C C . SER A 1 243 ? -2.685 38.771 -30.168 1.00 32.28 243 SER A C 1
ATOM 1825 O O . SER A 1 243 ? -2.898 37.884 -30.990 1.00 32.28 243 SER A O 1
ATOM 1827 N N . VAL A 1 244 ? -3.549 39.115 -29.215 1.00 33.88 244 VAL A N 1
ATOM 1828 C CA . VAL A 1 244 ? -4.978 38.792 -29.164 1.00 33.88 244 VAL A CA 1
ATOM 1829 C C . VAL A 1 244 ? -5.674 39.297 -30.438 1.00 33.88 244 VAL A C 1
ATOM 1831 O O . VAL A 1 244 ? -5.460 40.437 -30.849 1.00 33.88 244 VAL A O 1
ATOM 1834 N N . LYS A 1 245 ? -6.537 38.474 -31.042 1.00 34.50 245 LYS A N 1
ATOM 1835 C CA . LYS A 1 245 ? -7.635 38.935 -31.904 1.00 34.50 245 LYS A CA 1
ATOM 1836 C C . LYS A 1 245 ? -8.913 38.210 -31.499 1.00 34.50 245 LYS A C 1
ATOM 1838 O O . LYS A 1 245 ? -9.043 36.999 -31.627 1.00 34.50 245 LYS A O 1
ATOM 1843 N N . THR A 1 246 ? -9.835 39.004 -30.981 1.00 36.88 246 THR A N 1
ATOM 1844 C CA . THR A 1 246 ? -11.226 38.699 -30.673 1.00 36.88 246 THR A CA 1
ATOM 1845 C C . THR A 1 246 ? -12.000 38.325 -31.938 1.00 36.88 246 THR A C 1
ATOM 1847 O O . THR A 1 246 ? -11.937 39.026 -32.946 1.00 36.88 246 THR A O 1
ATOM 1850 N N . ARG A 1 247 ? -12.820 37.273 -31.864 1.00 33.56 247 ARG A N 1
ATOM 1851 C CA . ARG A 1 247 ? -13.993 37.124 -32.733 1.00 33.56 247 ARG A CA 1
ATOM 1852 C C . ARG A 1 247 ? -15.176 36.634 -3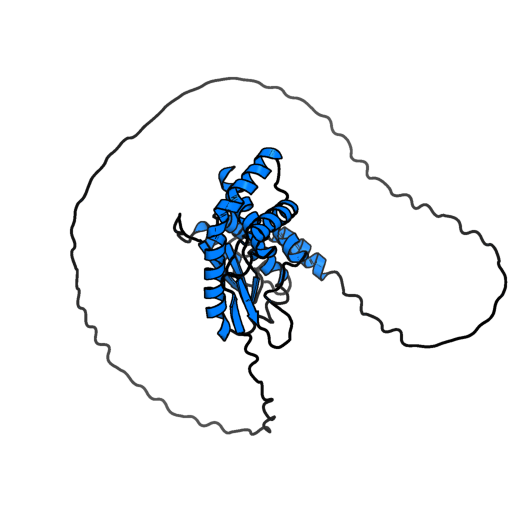1.907 1.00 33.56 247 ARG A C 1
ATOM 1854 O O . ARG A 1 247 ? -15.203 35.511 -31.424 1.00 33.56 247 ARG A O 1
ATOM 1861 N N . LYS A 1 248 ? -16.134 37.545 -31.736 1.00 36.12 248 LYS A N 1
ATOM 1862 C CA . LYS A 1 248 ? -17.507 37.267 -31.321 1.00 36.12 248 LYS A CA 1
ATOM 1863 C C . LYS A 1 248 ? -18.235 36.632 -32.505 1.00 36.12 248 LYS A C 1
ATOM 1865 O O . LYS A 1 248 ? -18.240 37.236 -33.572 1.00 36.12 248 LYS A O 1
ATOM 1870 N N . THR A 1 249 ? -18.935 35.527 -32.284 1.00 34.78 249 THR A N 1
ATOM 1871 C CA . THR A 1 249 ? -20.159 35.192 -33.025 1.00 34.78 249 THR A CA 1
ATOM 1872 C C . THR A 1 249 ? -21.110 34.465 -32.086 1.00 34.78 249 THR A C 1
ATOM 1874 O O . THR A 1 249 ? -20.819 33.374 -31.607 1.00 34.78 249 THR A O 1
ATOM 1877 N N . ALA A 1 250 ? -22.233 35.118 -31.809 1.00 35.34 250 ALA A N 1
ATOM 1878 C CA . ALA A 1 250 ? -23.398 34.564 -31.143 1.00 35.34 250 ALA A CA 1
ATOM 1879 C C . ALA A 1 250 ? -24.427 34.131 -32.199 1.00 35.34 250 ALA A C 1
ATOM 1881 O O . ALA A 1 250 ? -24.614 34.841 -33.185 1.00 35.34 250 ALA A O 1
ATOM 1882 N N . THR A 1 251 ? -25.102 33.001 -31.975 1.00 36.62 251 THR A N 1
ATOM 1883 C CA . THR A 1 251 ? -26.449 32.611 -32.470 1.00 36.62 251 THR A CA 1
ATOM 1884 C C . THR A 1 251 ? -26.735 31.225 -31.858 1.00 36.62 251 THR A C 1
ATOM 1886 O O . THR A 1 251 ? -26.007 30.284 -32.128 1.00 36.62 251 THR A O 1
ATOM 1889 N N . LYS A 1 252 ? -27.497 31.079 -30.765 1.00 34.38 252 LYS A N 1
ATOM 1890 C CA . LYS A 1 252 ? -28.954 31.197 -30.518 1.00 34.38 252 LYS A CA 1
ATOM 1891 C C . LYS A 1 252 ? -29.766 29.934 -30.889 1.00 34.38 252 LYS A C 1
ATOM 1893 O O . LYS A 1 252 ? -30.029 29.709 -32.060 1.00 34.38 252 LYS A O 1
ATOM 1898 N N . ALA A 1 253 ? -30.308 29.305 -29.827 1.00 35.19 253 ALA A N 1
ATOM 1899 C CA . ALA A 1 253 ? -31.577 28.546 -29.717 1.00 35.19 253 ALA A CA 1
ATOM 1900 C C . ALA A 1 253 ? -31.643 27.145 -30.384 1.00 35.19 253 ALA A C 1
ATOM 1902 O O . ALA A 1 253 ? -31.061 26.947 -31.432 1.00 35.19 253 ALA A O 1
ATOM 1903 N N . LYS A 1 254 ? -32.354 26.115 -29.886 1.00 35.47 254 LYS A N 1
ATOM 1904 C CA . LYS A 1 254 ? -33.568 26.036 -29.044 1.00 35.47 254 LYS A CA 1
ATOM 1905 C C . LYS A 1 254 ? -33.742 24.591 -28.499 1.00 35.47 254 LYS A C 1
ATOM 1907 O O . LYS A 1 254 ? -33.326 23.633 -29.139 1.00 35.47 254 LYS A O 1
ATOM 1912 N N . ASN A 1 255 ? -34.410 24.488 -27.347 1.00 36.75 255 ASN A N 1
ATOM 1913 C CA . ASN A 1 255 ? -34.931 23.302 -26.637 1.00 36.75 255 ASN A CA 1
ATOM 1914 C C . ASN A 1 255 ? -35.630 22.240 -27.500 1.00 36.75 255 ASN A C 1
ATOM 1916 O O . ASN A 1 255 ? -36.432 22.655 -28.327 1.00 36.75 255 ASN A O 1
ATOM 1920 N N . ILE A 1 256 ? -35.542 20.946 -27.124 1.00 37.34 256 ILE A N 1
ATOM 1921 C CA . ILE A 1 256 ? -36.696 20.014 -27.035 1.00 37.34 256 ILE A CA 1
ATOM 1922 C C . ILE A 1 256 ? -36.479 18.978 -25.908 1.00 37.34 256 ILE A C 1
ATOM 1924 O O . ILE A 1 256 ? -35.504 18.235 -25.879 1.00 37.34 256 ILE A O 1
ATOM 1928 N N . VAL A 1 257 ? -37.459 18.922 -25.005 1.00 36.41 257 VAL A N 1
ATOM 1929 C CA . VAL A 1 257 ? -37.708 17.912 -23.963 1.00 36.41 257 VAL A CA 1
ATOM 1930 C C . VAL A 1 257 ? -38.209 16.605 -24.587 1.00 36.41 257 VAL A C 1
ATOM 1932 O O . VAL A 1 257 ? -39.101 16.663 -25.430 1.00 36.41 257 VAL A O 1
ATOM 1935 N N . LYS A 1 258 ? -37.793 15.431 -24.080 1.00 34.78 258 LYS A N 1
ATOM 1936 C CA . LYS A 1 258 ? -38.693 14.260 -23.977 1.00 34.78 258 LYS A CA 1
ATOM 1937 C C . LYS A 1 258 ? -38.222 13.221 -22.951 1.00 34.78 258 LYS A C 1
ATOM 1939 O O . LYS A 1 258 ? -37.282 12.467 -23.160 1.00 34.78 258 LYS A O 1
ATOM 1944 N N . LYS A 1 259 ? -38.979 13.171 -21.850 1.00 34.97 259 LYS A N 1
ATOM 1945 C CA . LYS A 1 259 ? -39.137 12.034 -20.933 1.00 34.97 259 LYS A CA 1
ATOM 1946 C C . LYS A 1 259 ? -39.435 10.747 -21.714 1.00 34.97 259 LYS A C 1
ATOM 1948 O O . LYS A 1 259 ? -40.324 10.770 -22.562 1.00 34.97 259 LYS A O 1
ATOM 1953 N N . LYS A 1 260 ? -38.884 9.612 -21.277 1.00 33.44 260 LYS A N 1
ATOM 1954 C CA . LYS A 1 260 ? -39.615 8.333 -21.266 1.00 33.44 260 LYS A CA 1
ATOM 1955 C C . LYS A 1 260 ? -39.219 7.495 -20.047 1.00 33.44 260 LYS A C 1
ATOM 1957 O O . LYS A 1 260 ? -38.145 6.917 -19.979 1.00 33.44 260 LYS A O 1
ATOM 1962 N N . LYS A 1 261 ? -40.146 7.454 -19.085 1.00 33.91 261 LYS A N 1
ATOM 1963 C CA . LYS A 1 261 ? -40.284 6.389 -18.087 1.00 33.91 261 LYS A CA 1
ATOM 1964 C C . LYS A 1 261 ? -40.666 5.100 -18.819 1.00 33.91 261 LYS A C 1
ATOM 1966 O O . LYS A 1 261 ? -41.631 5.119 -19.580 1.00 33.91 261 LYS A O 1
ATOM 1971 N N . ALA A 1 262 ? -40.010 3.991 -18.498 1.00 36.19 262 ALA A N 1
ATOM 1972 C CA . ALA A 1 262 ? -40.556 2.656 -18.707 1.00 36.19 262 ALA A CA 1
ATOM 1973 C C . ALA A 1 262 ? -40.570 1.921 -17.359 1.00 36.19 262 ALA A C 1
ATOM 1975 O O . ALA A 1 262 ? -39.536 1.544 -16.820 1.00 36.19 262 ALA A O 1
ATOM 1976 N N . LYS A 1 263 ? -41.778 1.785 -16.802 1.00 35.91 263 LYS A N 1
ATOM 1977 C CA . LYS A 1 263 ? -42.136 0.798 -15.780 1.00 35.91 263 LYS A CA 1
ATOM 1978 C C . LYS A 1 263 ? -42.381 -0.530 -16.493 1.00 35.91 263 LYS A C 1
ATOM 1980 O O . LYS A 1 263 ? -43.160 -0.545 -17.441 1.00 35.91 263 LYS A O 1
ATOM 1985 N N . ARG A 1 264 ? -41.805 -1.616 -15.989 1.00 35.50 264 ARG A N 1
ATOM 1986 C CA . ARG A 1 264 ? -42.250 -3.014 -16.143 1.00 35.50 264 ARG A CA 1
ATOM 1987 C C . ARG A 1 264 ? -41.261 -3.873 -15.358 1.00 35.50 264 ARG A C 1
ATOM 1989 O O . ARG A 1 264 ? -40.076 -3.601 -15.414 1.00 35.50 264 ARG A O 1
ATOM 1996 N N . SER A 1 265 ? -41.611 -4.915 -14.636 1.00 34.16 265 SER A N 1
ATOM 1997 C CA . SER A 1 265 ? -42.838 -5.389 -14.003 1.00 34.16 265 SER A CA 1
ATOM 1998 C C . SER A 1 265 ? -42.342 -6.562 -13.167 1.00 34.16 265 SER A C 1
ATOM 2000 O O . SER A 1 265 ? -41.535 -7.360 -13.637 1.00 34.16 265 SER A O 1
ATOM 2002 N N . VAL A 1 266 ? -42.809 -6.642 -11.931 1.00 35.38 266 VAL A N 1
ATOM 2003 C CA . VAL A 1 266 ? -42.588 -7.772 -11.033 1.00 35.38 266 VAL A CA 1
ATOM 2004 C C . VAL A 1 266 ? -43.096 -9.050 -11.703 1.00 35.38 266 VAL A C 1
ATOM 2006 O O . VAL A 1 266 ? -44.266 -9.113 -12.069 1.00 35.38 266 VAL A O 1
ATOM 2009 N N . VAL A 1 267 ? -42.248 -10.073 -11.812 1.00 35.28 267 VAL A N 1
ATOM 2010 C CA . VAL A 1 267 ? -42.690 -11.467 -11.935 1.00 35.28 267 VAL A CA 1
ATOM 2011 C C . VAL A 1 267 ? -41.981 -12.260 -10.845 1.00 35.28 267 VAL A C 1
ATOM 2013 O O . VAL A 1 267 ? -40.777 -12.494 -10.889 1.00 35.28 267 VAL A O 1
ATOM 2016 N N . ARG A 1 268 ? -42.761 -12.628 -9.825 1.00 35.44 268 ARG A N 1
ATOM 2017 C CA . ARG A 1 268 ? -42.436 -13.686 -8.870 1.00 35.44 268 ARG A CA 1
ATOM 2018 C C . ARG A 1 268 ? -42.506 -15.013 -9.625 1.00 35.44 268 ARG A C 1
ATOM 2020 O O . ARG A 1 268 ? -43.576 -15.375 -10.103 1.00 35.44 268 ARG A O 1
ATOM 2027 N N . GLY A 1 269 ? -41.381 -15.715 -9.716 1.00 31.59 269 GLY A N 1
ATOM 2028 C CA . GLY A 1 269 ? -41.288 -17.085 -10.212 1.00 31.59 269 GLY A CA 1
ATOM 2029 C C . GLY A 1 269 ? -40.767 -17.995 -9.108 1.00 31.59 269 GLY A C 1
ATOM 2030 O O . GLY A 1 269 ? -39.606 -17.927 -8.719 1.00 31.59 269 GLY A O 1
ATOM 2031 N N . THR A 1 270 ? -41.667 -18.800 -8.568 1.00 33.38 270 THR A N 1
ATOM 2032 C CA . THR A 1 270 ? -41.472 -19.760 -7.484 1.00 33.38 270 THR A CA 1
ATOM 2033 C C . THR A 1 270 ? -40.860 -21.062 -8.023 1.00 33.38 270 THR A C 1
ATOM 2035 O O . THR A 1 270 ? -41.316 -21.554 -9.044 1.00 33.38 270 THR A O 1
ATOM 2038 N N . ARG A 1 271 ? -39.897 -21.635 -7.281 1.00 34.81 271 ARG A N 1
ATOM 2039 C CA . ARG A 1 271 ? -39.542 -23.073 -7.135 1.00 34.81 271 ARG A CA 1
ATOM 2040 C C . ARG A 1 271 ? -39.498 -23.999 -8.372 1.00 34.81 271 ARG A C 1
ATOM 2042 O O . ARG A 1 271 ? -40.536 -24.334 -8.927 1.00 34.81 271 ARG A O 1
ATOM 2049 N N . ARG A 1 272 ? -38.338 -24.652 -8.556 1.00 34.38 272 ARG A N 1
ATOM 2050 C CA . ARG A 1 272 ? -38.090 -26.128 -8.542 1.00 34.38 272 ARG A CA 1
ATOM 2051 C C . ARG A 1 272 ? -36.682 -26.362 -9.111 1.00 34.38 272 ARG A C 1
ATOM 2053 O O . ARG A 1 272 ? -36.429 -26.040 -10.256 1.00 34.38 272 ARG A O 1
ATOM 2060 N N . SER A 1 273 ? -35.676 -26.697 -8.303 1.00 34.62 273 SER A N 1
ATOM 2061 C CA . SER A 1 273 ? -35.314 -28.071 -7.914 1.00 34.62 273 SER A CA 1
ATOM 2062 C C . SER A 1 273 ? -35.566 -29.099 -9.017 1.00 34.62 273 SER A C 1
ATOM 2064 O O . SER A 1 273 ? -36.673 -29.615 -9.143 1.00 34.62 273 SER A O 1
ATOM 2066 N N . THR A 1 274 ? -34.521 -29.402 -9.781 1.00 35.53 274 THR A N 1
ATOM 2067 C CA . THR A 1 274 ? -34.322 -30.702 -10.426 1.00 35.53 274 THR A CA 1
ATOM 2068 C C . THR A 1 274 ? -32.834 -31.029 -10.343 1.00 35.53 274 THR A C 1
ATOM 2070 O O . THR A 1 274 ? -31.989 -30.357 -10.925 1.00 35.53 274 THR A O 1
ATOM 2073 N N . ARG A 1 275 ? -32.525 -32.045 -9.529 1.00 31.50 275 ARG A N 1
ATOM 2074 C CA . ARG A 1 275 ? -31.280 -32.809 -9.603 1.00 31.50 275 ARG A CA 1
ATOM 2075 C C . ARG A 1 275 ? -31.222 -33.440 -10.990 1.00 31.50 275 ARG A C 1
ATOM 2077 O O . ARG A 1 275 ? -32.148 -34.163 -11.348 1.00 31.50 275 ARG A O 1
ATOM 2084 N N . ILE A 1 276 ? -30.134 -33.223 -11.713 1.00 34.25 276 ILE A N 1
ATOM 2085 C CA . ILE A 1 276 ? -29.720 -34.113 -12.794 1.00 34.25 276 ILE A CA 1
ATOM 2086 C C . ILE A 1 276 ? -28.448 -34.781 -12.290 1.00 34.25 276 ILE A C 1
ATOM 2088 O O . ILE A 1 276 ? -27.382 -34.175 -12.245 1.00 34.25 276 ILE A O 1
ATOM 2092 N N . ALA A 1 277 ? -28.616 -36.009 -11.807 1.00 31.77 277 ALA A N 1
ATOM 2093 C CA . ALA A 1 277 ? -27.537 -36.970 -11.733 1.00 31.77 277 ALA A CA 1
ATOM 2094 C C . ALA A 1 277 ? -27.362 -37.518 -13.151 1.00 31.77 277 ALA A C 1
ATOM 2096 O O . ALA A 1 277 ? -28.324 -38.022 -13.729 1.00 31.77 277 ALA A O 1
ATOM 2097 N N . PHE A 1 278 ? -26.161 -37.399 -13.705 1.00 31.36 278 PHE A N 1
ATOM 2098 C CA . PHE A 1 278 ? -25.757 -38.194 -14.852 1.00 31.36 278 PHE A CA 1
ATOM 2099 C C . PHE A 1 278 ? -24.480 -38.926 -14.467 1.00 31.36 278 PHE A C 1
ATOM 2101 O O . PHE A 1 278 ? -23.418 -38.334 -14.297 1.00 31.36 278 PHE A O 1
ATOM 2108 N N . SER A 1 279 ? -24.663 -40.220 -14.228 1.00 31.36 279 SER A N 1
ATOM 2109 C CA . SER A 1 279 ? -23.626 -41.233 -14.160 1.00 31.36 279 SER A CA 1
ATOM 2110 C C . SER A 1 279 ? -22.989 -41.384 -15.537 1.00 31.36 279 SER A C 1
ATOM 2112 O O . SER A 1 279 ? -23.698 -41.557 -16.528 1.00 31.36 279 SER A O 1
ATOM 2114 N N . GLY A 1 280 ? -21.667 -41.374 -15.581 1.00 30.69 280 GLY A N 1
ATOM 2115 C CA . GLY A 1 280 ? -20.889 -41.729 -16.757 1.00 30.69 280 GLY A CA 1
ATOM 2116 C C . GLY A 1 280 ? -19.530 -42.209 -16.290 1.00 30.69 280 GLY A C 1
ATOM 2117 O O . GLY A 1 280 ? -18.600 -41.417 -16.195 1.00 30.69 280 GLY A O 1
ATOM 2118 N N . ASN A 1 281 ? -19.465 -43.489 -15.924 1.00 32.16 281 ASN A N 1
ATOM 2119 C CA . ASN A 1 281 ? -18.215 -44.210 -15.741 1.00 32.16 281 ASN A CA 1
ATOM 2120 C C . ASN A 1 281 ? -17.506 -44.244 -17.096 1.00 32.16 281 ASN A C 1
ATOM 2122 O O . ASN A 1 281 ? -18.078 -44.741 -18.065 1.00 32.16 281 ASN A O 1
ATOM 2126 N N . HIS A 1 282 ? -16.286 -43.725 -17.153 1.00 33.91 282 HIS A N 1
ATOM 2127 C CA . HIS A 1 282 ? -15.354 -44.053 -18.216 1.00 33.91 282 HIS A CA 1
ATOM 2128 C C . HIS A 1 282 ? -14.139 -44.688 -17.551 1.00 33.91 282 HIS A C 1
ATOM 2130 O O . HIS A 1 282 ? -13.365 -44.018 -16.871 1.00 33.91 282 HIS A O 1
ATOM 2136 N N . GLU A 1 283 ? -14.061 -46.007 -17.699 1.00 33.81 283 GLU A N 1
ATOM 2137 C CA . GLU A 1 283 ? -12.842 -46.783 -17.531 1.00 33.81 283 GLU A CA 1
ATOM 2138 C C . GLU A 1 283 ? -11.802 -46.233 -18.515 1.00 33.81 283 GLU A C 1
ATOM 2140 O O . GLU A 1 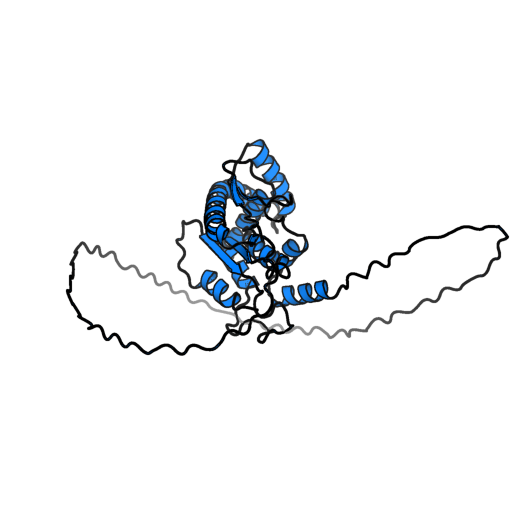283 ? -12.098 -46.021 -19.696 1.00 33.81 283 GLU A O 1
ATOM 2145 N N . VAL A 1 284 ? -10.608 -45.947 -18.004 1.00 36.41 284 VAL A N 1
ATOM 2146 C CA . VAL A 1 284 ? -9.401 -45.761 -18.804 1.00 36.41 284 VAL A CA 1
ATOM 2147 C C . VAL A 1 284 ? -8.400 -46.750 -18.239 1.00 36.41 284 VAL A C 1
ATOM 2149 O O . VAL A 1 284 ? -8.025 -46.660 -17.070 1.00 36.41 284 VAL A O 1
ATOM 2152 N N . GLU A 1 285 ? -8.086 -47.732 -19.073 1.00 37.50 285 GLU A N 1
ATOM 2153 C CA . GLU A 1 285 ? -7.114 -48.785 -18.833 1.00 37.50 285 GLU A CA 1
ATOM 2154 C C . GLU A 1 285 ? -5.711 -48.200 -18.646 1.00 37.50 285 GLU A C 1
ATOM 2156 O O . GLU A 1 285 ? -5.309 -47.233 -19.298 1.00 37.50 285 GLU A O 1
ATOM 2161 N N . GLU A 1 286 ? -4.991 -48.815 -17.713 1.00 35.16 286 GLU A N 1
ATOM 2162 C CA . GLU A 1 286 ? -3.572 -48.636 -17.455 1.00 35.16 286 GLU A CA 1
ATOM 2163 C C . GLU A 1 286 ? -2.752 -49.196 -18.627 1.00 35.16 286 GLU A C 1
ATOM 2165 O O . GLU A 1 286 ? -2.928 -50.345 -19.024 1.00 35.16 286 GLU A O 1
ATOM 2170 N N . GLU A 1 287 ? -1.799 -48.413 -19.131 1.00 36.31 287 GLU A N 1
ATOM 2171 C CA . GLU A 1 287 ? -0.652 -48.940 -19.873 1.00 36.31 287 GLU A CA 1
ATOM 2172 C C . GLU A 1 287 ? 0.625 -48.469 -19.165 1.00 36.31 287 GLU A C 1
ATOM 2174 O O . GLU A 1 287 ? 1.121 -47.357 -19.361 1.00 36.31 287 GLU A O 1
ATOM 2179 N N . GLU A 1 288 ? 1.140 -49.331 -18.285 1.00 36.91 288 GLU A N 1
ATOM 2180 C CA . GLU A 1 288 ? 2.514 -49.271 -17.798 1.00 36.91 288 GLU A CA 1
ATOM 2181 C C . GLU A 1 288 ? 3.463 -49.616 -18.949 1.00 36.91 288 GLU A C 1
ATOM 2183 O O . GLU A 1 288 ? 3.384 -50.692 -19.547 1.00 36.91 288 GLU A O 1
ATOM 2188 N N . LYS A 1 289 ? 4.421 -48.729 -19.231 1.00 34.81 289 LYS A N 1
ATOM 2189 C CA . LYS A 1 289 ? 5.588 -49.081 -20.039 1.00 34.81 289 LYS A CA 1
ATOM 2190 C C . LYS A 1 289 ? 6.863 -48.636 -19.341 1.00 34.81 289 LYS A C 1
ATOM 2192 O O . LYS A 1 289 ? 7.226 -47.464 -19.321 1.00 34.81 289 LYS A O 1
ATOM 2197 N N . SER A 1 290 ? 7.513 -49.632 -18.759 1.00 32.47 290 SER A N 1
ATOM 2198 C CA . SER A 1 290 ? 8.874 -49.635 -18.246 1.00 32.47 290 SER A CA 1
ATOM 2199 C C . SER A 1 290 ? 9.895 -49.441 -19.370 1.00 32.47 290 SER A C 1
ATOM 2201 O O . SER A 1 290 ? 9.878 -50.195 -20.344 1.00 32.47 290 SER A O 1
ATOM 2203 N N . THR A 1 291 ? 10.837 -48.516 -19.194 1.00 37.56 291 THR A N 1
ATOM 2204 C CA . THR A 1 291 ? 12.123 -48.521 -19.907 1.00 37.56 291 THR A CA 1
ATOM 2205 C C . THR A 1 291 ? 13.245 -48.162 -18.939 1.00 37.56 291 THR A C 1
ATOM 2207 O O . THR A 1 291 ? 13.377 -47.019 -18.515 1.00 37.56 291 THR A O 1
ATOM 2210 N N . GLU A 1 292 ? 13.925 -49.230 -18.535 1.00 41.84 292 GLU A N 1
ATOM 2211 C CA . GLU A 1 292 ? 15.365 -49.462 -18.384 1.00 41.84 292 GLU A CA 1
ATOM 2212 C C . GLU A 1 292 ? 16.338 -48.312 -18.070 1.00 41.84 292 GLU A C 1
ATOM 2214 O O . GLU A 1 292 ? 16.361 -47.243 -18.673 1.00 41.84 292 GLU A O 1
ATOM 2219 N N . ASN A 1 293 ? 17.201 -48.663 -17.115 1.00 35.16 293 ASN A N 1
ATOM 2220 C CA . ASN A 1 293 ? 18.350 -47.954 -16.583 1.00 35.16 293 ASN A CA 1
ATOM 2221 C C . ASN A 1 293 ? 19.490 -47.847 -17.607 1.00 35.16 293 ASN A C 1
ATOM 2223 O O . ASN A 1 293 ? 19.901 -48.860 -18.169 1.00 35.16 293 ASN A O 1
ATOM 2227 N N . GLU A 1 294 ? 20.105 -46.669 -17.710 1.00 43.97 294 GLU A N 1
ATOM 2228 C CA . GLU A 1 294 ? 21.516 -46.543 -18.087 1.00 43.97 294 GLU A CA 1
ATOM 2229 C C . GLU A 1 294 ? 22.279 -45.883 -16.934 1.00 43.97 294 GLU A C 1
ATOM 2231 O O . GLU A 1 294 ? 22.053 -44.729 -16.564 1.00 43.97 294 GLU A O 1
ATOM 2236 N N . GLU A 1 295 ? 23.163 -46.677 -16.335 1.00 39.81 295 GLU A N 1
ATOM 2237 C CA . GLU A 1 295 ? 24.158 -46.267 -15.354 1.00 39.81 295 GLU A CA 1
ATOM 2238 C C . GLU A 1 295 ? 25.260 -45.472 -16.070 1.00 39.81 295 GLU A C 1
ATOM 2240 O O . GLU A 1 295 ? 25.909 -45.986 -16.979 1.00 39.81 295 GLU A O 1
ATOM 2245 N N . MET A 1 296 ? 25.498 -44.222 -15.658 1.00 41.28 296 MET A N 1
ATOM 2246 C CA . MET A 1 296 ? 26.661 -43.446 -16.094 1.00 41.28 296 MET A CA 1
ATOM 2247 C C . MET A 1 296 ? 27.536 -43.095 -14.891 1.00 41.28 296 MET A C 1
ATOM 2249 O O . MET A 1 296 ? 27.067 -42.595 -13.867 1.00 41.28 296 MET A O 1
ATOM 2253 N N . GLU A 1 297 ? 28.815 -43.420 -15.044 1.00 43.91 297 GLU A N 1
ATOM 2254 C CA . GLU A 1 297 ? 29.851 -43.473 -14.022 1.00 43.91 297 GLU A CA 1
ATOM 2255 C C . GLU A 1 297 ? 30.100 -42.157 -13.271 1.00 43.91 297 GLU A C 1
ATOM 2257 O O . GLU A 1 297 ? 30.090 -41.043 -13.796 1.00 43.91 297 GLU A O 1
ATOM 2262 N N . THR A 1 298 ? 30.398 -42.341 -11.989 1.00 35.44 298 THR A N 1
ATOM 2263 C CA . THR A 1 298 ? 30.691 -41.336 -10.976 1.00 35.44 298 THR A CA 1
ATOM 2264 C C . THR A 1 298 ? 32.091 -40.732 -11.131 1.00 35.44 298 THR A C 1
ATOM 2266 O O . THR A 1 298 ? 33.092 -41.419 -10.936 1.00 35.44 298 THR A O 1
ATOM 2269 N N . SER A 1 299 ? 32.171 -39.417 -11.349 1.00 40.94 299 SER A N 1
ATOM 2270 C CA . SER A 1 299 ? 33.390 -38.616 -11.152 1.00 40.94 299 SER A CA 1
ATOM 2271 C C . SER A 1 299 ? 33.347 -37.938 -9.776 1.00 40.94 299 SER A C 1
ATOM 2273 O O . SER A 1 299 ? 32.664 -36.932 -9.579 1.00 40.94 299 SER A O 1
ATOM 2275 N N . THR A 1 300 ? 34.085 -38.483 -8.810 1.00 38.19 300 THR A N 1
ATOM 2276 C CA . THR A 1 300 ? 34.215 -37.960 -7.442 1.00 38.19 300 THR A CA 1
ATOM 2277 C C . THR A 1 300 ? 35.117 -36.722 -7.380 1.00 38.19 300 THR A C 1
ATOM 2279 O O . THR A 1 300 ? 36.341 -36.834 -7.433 1.00 38.19 300 THR A O 1
ATOM 2282 N N . LEU A 1 301 ? 34.517 -35.543 -7.190 1.00 46.41 301 LEU A N 1
ATOM 2283 C CA . LEU A 1 301 ? 35.188 -34.351 -6.655 1.00 46.41 301 LEU A CA 1
ATOM 2284 C C . LEU A 1 301 ? 35.022 -34.311 -5.121 1.00 46.41 301 LEU A C 1
ATOM 2286 O O . LEU A 1 301 ? 33.989 -34.753 -4.613 1.00 46.41 301 LEU A O 1
ATOM 2290 N N . PRO A 1 302 ? 36.006 -33.800 -4.355 1.00 46.28 302 PRO A N 1
ATOM 2291 C CA . PRO A 1 302 ? 35.947 -33.810 -2.897 1.00 46.28 302 PRO A CA 1
ATOM 2292 C C . PRO A 1 302 ? 34.799 -32.934 -2.382 1.00 46.28 302 PRO A C 1
ATOM 2294 O O . PRO A 1 302 ? 34.739 -31.732 -2.642 1.00 46.28 302 PRO A O 1
ATOM 2297 N N . ALA A 1 303 ? 33.898 -33.558 -1.621 1.00 40.72 303 ALA A N 1
ATOM 2298 C CA . ALA A 1 303 ? 32.765 -32.915 -0.977 1.00 40.72 303 ALA A CA 1
ATOM 2299 C C . ALA A 1 303 ? 33.240 -31.808 -0.022 1.00 40.72 303 ALA A C 1
ATOM 2301 O O . ALA A 1 303 ? 33.789 -32.068 1.053 1.00 40.72 303 ALA A O 1
ATOM 2302 N N . ALA A 1 304 ? 33.000 -30.554 -0.407 1.00 48.53 304 ALA A N 1
ATOM 2303 C CA . ALA A 1 304 ? 33.035 -29.440 0.523 1.00 48.53 304 ALA A CA 1
ATOM 2304 C C . ALA A 1 304 ? 32.003 -29.715 1.625 1.00 48.53 304 ALA A C 1
ATOM 2306 O O . ALA A 1 304 ? 30.834 -29.978 1.340 1.00 48.53 304 ALA A O 1
ATOM 2307 N N . LYS A 1 305 ? 32.444 -29.686 2.889 1.00 43.56 305 LYS A N 1
ATOM 2308 C CA . LYS A 1 305 ? 31.553 -29.814 4.049 1.00 43.56 305 LYS A CA 1
ATOM 2309 C C . LYS A 1 305 ? 30.397 -28.820 3.874 1.00 43.56 305 LYS A C 1
ATOM 2311 O O . LYS A 1 305 ? 30.686 -27.625 3.771 1.00 43.56 305 LYS A O 1
ATOM 2316 N N . PRO A 1 306 ? 29.125 -29.257 3.854 1.00 42.00 306 PRO A N 1
ATOM 2317 C CA . PRO A 1 306 ? 28.022 -28.318 3.804 1.00 42.00 306 PRO A CA 1
ATOM 2318 C C . PRO A 1 306 ? 28.101 -27.473 5.071 1.00 42.00 306 PRO A C 1
ATOM 2320 O O . PRO A 1 306 ? 28.059 -27.995 6.191 1.00 42.00 306 PRO A O 1
ATOM 2323 N N . ALA A 1 307 ? 28.271 -26.163 4.897 1.00 43.88 307 ALA A N 1
ATOM 2324 C CA . ALA A 1 307 ? 28.033 -25.226 5.977 1.00 43.88 307 ALA A CA 1
ATOM 2325 C C . ALA A 1 307 ? 26.641 -25.552 6.530 1.00 43.88 307 ALA A C 1
ATOM 2327 O O . ALA A 1 307 ? 25.682 -25.647 5.763 1.00 43.88 307 ALA A O 1
ATOM 2328 N N . LYS A 1 308 ? 26.540 -25.795 7.842 1.00 37.19 308 LYS A N 1
ATOM 2329 C CA . LYS A 1 308 ? 25.252 -25.941 8.524 1.00 37.19 308 LYS A CA 1
ATOM 2330 C C . LYS A 1 308 ? 24.496 -24.628 8.341 1.00 37.19 308 LYS A C 1
ATOM 2332 O O . LYS A 1 308 ? 24.650 -23.706 9.135 1.00 37.19 308 LYS A O 1
ATOM 2337 N N . MET A 1 309 ? 23.718 -24.539 7.270 1.00 36.53 309 MET A N 1
ATOM 2338 C CA . MET A 1 309 ? 22.773 -23.464 7.048 1.00 36.53 309 MET A CA 1
ATOM 2339 C C . MET A 1 309 ? 21.624 -23.751 8.006 1.00 36.53 309 MET A C 1
ATOM 2341 O O . MET A 1 309 ? 20.711 -24.513 7.700 1.00 36.53 309 MET A O 1
ATOM 2345 N N . VAL A 1 310 ? 21.741 -23.247 9.235 1.00 43.31 310 VAL A N 1
ATOM 2346 C CA . VAL A 1 310 ? 20.604 -23.222 10.152 1.00 43.31 310 VAL A CA 1
ATOM 2347 C C . VAL A 1 310 ? 19.538 -22.392 9.437 1.00 43.31 310 VAL A C 1
ATOM 2349 O O . VAL A 1 310 ? 19.830 -21.244 9.094 1.00 43.31 310 VAL A O 1
ATOM 2352 N N . PRO A 1 311 ? 18.352 -22.945 9.132 1.00 45.62 311 PRO A N 1
ATOM 2353 C CA . PRO A 1 311 ? 17.306 -22.167 8.499 1.00 45.62 311 PRO A CA 1
ATOM 2354 C C . PRO A 1 311 ? 16.931 -21.042 9.463 1.00 45.62 311 PRO A C 1
ATOM 2356 O O . PRO A 1 311 ? 16.384 -21.278 10.540 1.00 45.62 311 PRO A O 1
ATOM 2359 N N . HIS A 1 312 ? 17.286 -19.813 9.095 1.00 56.47 312 HIS A N 1
ATOM 2360 C CA . HIS A 1 312 ? 16.801 -18.621 9.768 1.00 56.47 312 HIS A CA 1
ATOM 2361 C C . HIS A 1 312 ? 15.323 -18.479 9.415 1.00 56.47 312 HIS A C 1
ATOM 2363 O O . HIS A 1 312 ? 14.964 -17.922 8.384 1.00 56.47 312 HIS A O 1
ATOM 2369 N N . ILE A 1 313 ? 14.467 -19.066 10.247 1.00 56.88 313 ILE A N 1
ATOM 2370 C CA . ILE A 1 313 ? 13.021 -18.924 10.129 1.00 56.88 313 ILE A CA 1
ATOM 2371 C C . ILE A 1 313 ? 12.663 -17.636 10.864 1.00 56.88 313 ILE A C 1
ATOM 2373 O O . ILE A 1 313 ? 12.660 -17.583 12.094 1.00 56.88 313 ILE A O 1
ATOM 2377 N N . SER A 1 314 ? 12.417 -16.572 10.105 1.00 65.00 314 SER A N 1
ATOM 2378 C CA . SER A 1 314 ? 11.654 -15.433 10.604 1.00 65.00 314 SER A CA 1
ATOM 2379 C C . SER A 1 314 ? 10.275 -15.940 11.049 1.00 65.00 314 SER A C 1
ATOM 2381 O O . SER A 1 314 ? 9.742 -16.884 10.470 1.00 65.00 314 SER A O 1
ATOM 2383 N N . HIS A 1 315 ? 9.692 -15.376 12.103 1.00 73.88 315 HIS A N 1
ATOM 2384 C CA . HIS A 1 315 ? 8.354 -15.767 12.554 1.00 73.88 315 HIS A CA 1
ATOM 2385 C C . HIS A 1 315 ? 7.375 -14.623 12.313 1.00 73.88 315 HIS A C 1
ATOM 2387 O O . HIS A 1 315 ? 7.634 -13.477 12.667 1.00 73.88 315 HIS A O 1
ATOM 2393 N N . VAL A 1 316 ? 6.232 -14.930 11.701 1.00 78.56 316 VAL A N 1
ATOM 2394 C CA . VAL A 1 316 ? 5.139 -13.966 11.544 1.00 78.56 316 VAL A CA 1
ATOM 2395 C C . VAL A 1 316 ? 4.187 -14.124 12.713 1.00 78.56 316 VAL A C 1
ATOM 2397 O O . VAL A 1 316 ? 3.585 -15.184 12.892 1.00 78.56 316 VAL A O 1
ATOM 2400 N N . THR A 1 317 ? 4.023 -13.059 13.485 1.00 81.00 317 THR A N 1
ATOM 2401 C CA . THR A 1 317 ? 3.081 -13.003 14.599 1.00 81.00 317 THR A CA 1
ATOM 2402 C C . THR A 1 317 ? 1.986 -11.985 14.303 1.00 81.00 317 THR A C 1
ATOM 2404 O O . THR A 1 317 ? 2.187 -10.991 13.606 1.00 81.00 317 THR A O 1
ATOM 2407 N N . LEU A 1 318 ? 0.779 -12.253 14.795 1.00 80.56 318 LEU A N 1
ATOM 2408 C CA . LEU A 1 318 ? -0.314 -11.289 14.771 1.00 80.56 318 LEU A CA 1
ATOM 2409 C C . LEU A 1 318 ? -0.490 -10.781 16.193 1.00 80.56 318 LEU A C 1
ATOM 2411 O O . LEU A 1 318 ? -0.883 -11.542 17.077 1.00 80.56 318 LEU A O 1
ATOM 2415 N N . ALA A 1 319 ? -0.159 -9.514 16.410 1.00 80.50 319 ALA A N 1
ATOM 2416 C CA . ALA A 1 319 ? -0.404 -8.879 17.686 1.00 80.50 319 ALA A CA 1
ATOM 2417 C C . ALA A 1 319 ? -1.884 -8.509 17.768 1.00 80.50 319 ALA A C 1
ATOM 2419 O O . ALA A 1 319 ? -2.394 -7.730 16.954 1.00 80.50 319 ALA A O 1
ATOM 2420 N N . ASP A 1 320 ? -2.567 -9.114 18.732 1.00 78.44 320 ASP A N 1
ATOM 2421 C CA . ASP A 1 320 ? -3.987 -8.908 18.957 1.00 78.44 320 ASP A CA 1
ATOM 2422 C C . ASP A 1 320 ? -4.205 -7.750 19.929 1.00 78.44 320 ASP A C 1
ATOM 2424 O O . ASP A 1 320 ? -3.588 -7.682 20.990 1.00 78.44 320 ASP A O 1
ATOM 2428 N N . ASP A 1 321 ? -5.114 -6.852 19.552 1.00 75.25 321 ASP A N 1
ATOM 2429 C CA . ASP A 1 321 ? -5.652 -5.799 20.412 1.00 75.25 321 ASP A CA 1
ATOM 2430 C C . ASP A 1 321 ? -4.585 -4.886 21.057 1.00 75.25 321 ASP A C 1
ATOM 2432 O O . ASP A 1 321 ? -4.721 -4.439 22.207 1.00 75.25 321 ASP A O 1
ATOM 2436 N N . GLU A 1 322 ? -3.537 -4.575 20.287 1.00 85.94 322 GLU A N 1
ATOM 2437 C CA . GLU A 1 322 ? -2.574 -3.519 20.605 1.00 85.94 322 GLU A CA 1
ATOM 2438 C C . GLU A 1 322 ? -3.180 -2.141 20.357 1.00 85.94 322 GLU A C 1
ATOM 2440 O O . GLU A 1 322 ? -4.063 -1.977 19.513 1.00 85.94 322 GLU A O 1
ATOM 2445 N N . LEU A 1 323 ? -2.697 -1.140 21.099 1.00 90.12 323 LEU A N 1
ATOM 2446 C CA . LEU A 1 323 ? -3.069 0.250 20.851 1.00 90.12 323 LEU A CA 1
ATOM 2447 C C . LEU A 1 323 ? -2.750 0.621 19.402 1.00 90.12 323 LEU A C 1
ATOM 2449 O O . LEU A 1 323 ? -1.679 0.292 18.890 1.00 90.12 323 LEU A O 1
ATOM 2453 N N . LEU A 1 324 ? -3.695 1.309 18.766 1.00 90.69 324 LEU A N 1
ATOM 2454 C CA . LEU A 1 324 ? -3.595 1.716 17.373 1.00 90.69 324 LEU A CA 1
ATOM 2455 C C . LEU A 1 324 ? -2.324 2.541 17.150 1.00 90.69 324 LEU A C 1
ATOM 2457 O O . LEU A 1 324 ? -2.143 3.589 17.765 1.00 90.69 324 LEU A O 1
ATOM 2461 N N . ASP A 1 325 ? -1.464 2.082 16.247 1.00 91.25 325 ASP A N 1
ATOM 2462 C CA . ASP A 1 325 ? -0.215 2.766 15.917 1.00 91.25 325 ASP A CA 1
ATOM 2463 C C . ASP A 1 325 ? -0.451 3.975 14.989 1.00 91.25 325 ASP A C 1
ATOM 2465 O O . ASP A 1 325 ? -1.430 4.035 14.230 1.00 91.25 325 ASP A O 1
ATOM 2469 N N . VAL A 1 326 ? 0.472 4.942 14.997 1.00 92.50 326 VAL A N 1
ATOM 2470 C CA . VAL A 1 326 ? 0.388 6.124 14.123 1.00 92.50 326 VAL A CA 1
ATOM 2471 C C . VAL A 1 326 ? 0.365 5.737 12.641 1.00 92.50 326 VAL A C 1
ATOM 2473 O O . VAL A 1 326 ? -0.379 6.331 11.860 1.00 92.50 326 VAL A O 1
ATOM 2476 N N . SER A 1 327 ? 1.101 4.692 12.241 1.00 91.94 327 SER A N 1
ATOM 2477 C CA . SER A 1 327 ? 1.101 4.207 10.855 1.00 91.94 327 SER A CA 1
ATOM 2478 C C . SER A 1 327 ? -0.253 3.622 10.449 1.00 91.94 327 SER A C 1
ATOM 2480 O O . SER A 1 327 ? -0.707 3.840 9.326 1.00 91.94 327 SER A O 1
ATOM 2482 N N . GLN A 1 328 ? -0.944 2.945 11.369 1.00 93.62 328 GLN A N 1
ATOM 2483 C CA . GLN A 1 328 ? -2.288 2.420 11.137 1.00 93.62 328 GLN A CA 1
ATOM 2484 C C . GLN A 1 328 ? -3.315 3.551 11.050 1.00 93.62 328 GLN A C 1
ATOM 2486 O O . GLN A 1 328 ? -4.146 3.552 10.144 1.00 93.62 328 GLN A O 1
ATOM 2491 N N . THR A 1 329 ? -3.204 4.564 11.914 1.00 95.00 329 THR A N 1
ATOM 2492 C CA . THR A 1 329 ? -4.028 5.782 11.816 1.00 95.00 329 THR A CA 1
ATOM 2493 C C . THR A 1 329 ? -3.841 6.463 10.461 1.00 95.00 329 THR A C 1
ATOM 2495 O O . THR A 1 329 ? -4.817 6.789 9.785 1.00 95.00 329 THR A O 1
ATOM 2498 N N . ARG A 1 330 ? -2.589 6.601 10.010 1.00 94.88 330 ARG A N 1
ATOM 2499 C CA . ARG A 1 330 ? -2.259 7.190 8.707 1.00 94.88 330 ARG A CA 1
ATOM 2500 C C . ARG A 1 330 ? -2.924 6.443 7.557 1.00 94.88 330 ARG A C 1
ATOM 2502 O O . ARG A 1 330 ? -3.502 7.051 6.658 1.00 94.88 330 ARG A O 1
ATOM 2509 N N . ARG A 1 331 ? -2.878 5.111 7.605 1.00 94.56 331 ARG A N 1
ATOM 2510 C CA . ARG A 1 331 ? -3.523 4.231 6.625 1.00 94.56 331 ARG A CA 1
ATOM 2511 C C . ARG A 1 331 ? -5.043 4.406 6.613 1.00 94.56 331 ARG A C 1
ATOM 2513 O O . ARG A 1 331 ? -5.624 4.494 5.534 1.00 94.56 331 ARG A O 1
ATOM 2520 N N . LEU A 1 332 ? -5.683 4.525 7.779 1.00 95.31 332 LEU A N 1
ATOM 2521 C CA . LEU A 1 332 ? -7.122 4.804 7.876 1.00 95.31 332 LEU A CA 1
ATOM 2522 C C . LEU A 1 332 ? -7.490 6.145 7.228 1.00 95.31 332 LEU A C 1
ATOM 2524 O O . LEU A 1 332 ? -8.424 6.199 6.427 1.00 95.31 332 LEU A O 1
ATOM 2528 N N . VAL A 1 333 ? -6.732 7.207 7.522 1.00 94.69 333 VAL A N 1
ATOM 2529 C CA . VAL A 1 333 ? -6.936 8.535 6.921 1.00 94.69 333 VAL A CA 1
ATOM 2530 C C . VAL A 1 333 ? -6.806 8.460 5.402 1.00 94.69 333 VAL A C 1
ATOM 2532 O O . VAL A 1 333 ? -7.717 8.885 4.690 1.00 94.69 333 VAL A O 1
ATOM 2535 N N . ARG A 1 334 ? -5.730 7.842 4.899 1.00 93.62 334 ARG A N 1
ATOM 2536 C CA . ARG A 1 334 ? -5.485 7.672 3.459 1.00 93.62 334 ARG A CA 1
ATOM 2537 C C . ARG A 1 334 ? -6.641 6.957 2.762 1.00 93.62 334 ARG A C 1
ATOM 2539 O O . ARG A 1 334 ? -7.122 7.423 1.730 1.00 93.62 334 ARG A O 1
ATOM 2546 N N . LYS A 1 335 ? -7.130 5.858 3.346 1.00 93.69 335 LYS A N 1
ATOM 2547 C CA . LYS A 1 335 ? -8.280 5.101 2.825 1.00 93.69 335 LYS A CA 1
ATOM 2548 C C . LYS A 1 335 ? -9.543 5.953 2.758 1.00 93.69 335 LYS A C 1
ATOM 2550 O O . LYS A 1 335 ? -10.243 5.923 1.747 1.00 93.69 335 LYS A O 1
ATOM 2555 N N . CYS A 1 336 ? -9.836 6.716 3.809 1.00 93.06 336 CYS A N 1
ATOM 2556 C CA . CYS A 1 336 ? -10.984 7.621 3.825 1.00 93.06 336 CYS A CA 1
ATOM 2557 C C . CYS A 1 336 ? -10.875 8.696 2.738 1.00 93.06 336 CYS A C 1
ATOM 2559 O O . CYS A 1 336 ? -11.837 8.914 2.004 1.00 93.06 336 CYS A O 1
ATOM 2561 N N . VAL A 1 337 ? -9.706 9.327 2.594 1.00 91.50 337 VAL A N 1
ATOM 2562 C CA . VAL A 1 337 ? -9.465 10.345 1.560 1.00 91.50 337 VAL A CA 1
ATOM 2563 C C . VAL A 1 337 ? -9.642 9.756 0.158 1.00 91.50 337 VAL A C 1
ATOM 2565 O O . VAL A 1 337 ? -10.354 10.341 -0.657 1.00 91.50 337 VAL A O 1
ATOM 2568 N N . ALA A 1 338 ? -9.065 8.582 -0.117 1.00 90.12 338 ALA A N 1
ATOM 2569 C CA . ALA A 1 338 ? -9.174 7.927 -1.420 1.00 90.12 338 ALA A CA 1
ATOM 2570 C C . ALA A 1 338 ? -10.627 7.576 -1.786 1.00 90.12 338 ALA A C 1
ATOM 2572 O O . ALA A 1 338 ? -11.095 7.935 -2.863 1.00 90.12 338 ALA A O 1
ATOM 2573 N N . ARG A 1 339 ? -11.380 6.960 -0.864 1.00 87.50 339 ARG A N 1
ATOM 2574 C CA . ARG A 1 339 ? -12.791 6.588 -1.090 1.00 87.50 339 ARG A CA 1
ATOM 2575 C C . ARG A 1 339 ? -13.709 7.794 -1.280 1.00 87.50 339 ARG A C 1
ATOM 2577 O O . ARG A 1 339 ? -14.733 7.694 -1.951 1.00 87.50 339 ARG A O 1
ATOM 2584 N N . ASN A 1 340 ? -13.367 8.933 -0.683 1.00 82.38 340 ASN A N 1
ATOM 2585 C CA . ASN A 1 340 ? -14.175 10.144 -0.788 1.00 82.38 340 ASN A CA 1
ATOM 2586 C C . ASN A 1 340 ? -14.027 10.851 -2.135 1.00 82.38 340 ASN A C 1
ATOM 2588 O O . ASN A 1 340 ? -14.998 11.461 -2.577 1.00 82.38 340 ASN A O 1
ATOM 2592 N N . LYS A 1 341 ? -12.887 10.705 -2.826 1.00 75.44 341 LYS A N 1
ATOM 2593 C CA . LYS A 1 341 ? -12.729 11.217 -4.199 1.00 75.44 341 LYS A CA 1
ATOM 2594 C C . LYS A 1 341 ? -13.796 10.656 -5.144 1.00 75.44 341 LYS A C 1
ATOM 2596 O O . LYS A 1 341 ? -14.340 11.408 -5.947 1.00 75.44 341 LYS A O 1
ATOM 2601 N N . LEU A 1 342 ? -14.171 9.386 -4.969 1.00 55.06 342 LEU A N 1
ATOM 2602 C CA . LEU A 1 342 ? -15.208 8.722 -5.764 1.00 55.06 342 LEU A CA 1
ATOM 2603 C C . LEU A 1 342 ? -16.627 9.238 -5.469 1.00 55.06 342 LEU A C 1
ATOM 2605 O O . LEU A 1 342 ? -17.487 9.186 -6.337 1.00 55.06 342 LEU A O 1
ATOM 2609 N N . LYS A 1 343 ? -16.897 9.760 -4.264 1.00 57.66 343 LYS A N 1
ATOM 2610 C CA . LYS A 1 343 ? -18.210 10.349 -3.932 1.00 57.66 343 LYS A CA 1
ATOM 2611 C C . LYS A 1 343 ? -18.388 11.767 -4.489 1.00 57.66 343 LYS A C 1
ATOM 2613 O O . LYS A 1 343 ? -19.518 12.240 -4.560 1.00 57.66 343 LYS A O 1
ATOM 2618 N N . SER A 1 344 ? -17.289 12.452 -4.807 1.00 52.97 344 SER A N 1
ATOM 2619 C CA . SER A 1 344 ? -17.283 13.833 -5.309 1.00 52.97 344 SER A CA 1
ATOM 2620 C C . SER A 1 344 ? -17.154 13.965 -6.832 1.00 52.97 344 SER A C 1
ATOM 2622 O O . SER A 1 344 ? -17.331 15.074 -7.334 1.00 52.97 344 SER A O 1
ATOM 2624 N N . ALA A 1 345 ? -16.813 12.880 -7.537 1.00 42.94 345 ALA A N 1
ATOM 2625 C CA . ALA A 1 345 ? -16.673 12.818 -8.997 1.00 42.94 345 ALA A CA 1
ATOM 2626 C C . ALA A 1 345 ? -17.980 12.370 -9.670 1.00 42.94 345 ALA A C 1
ATOM 2628 O O . ALA A 1 345 ? -18.272 12.880 -10.775 1.00 42.94 345 ALA A O 1
#

pLDDT: mean 71.99, std 26.44, range [28.33, 98.19]

Organism: NCBI:txid392030

Sequence (345 aa):
PEAMAPALHAAAHTLSWRTNAVKIAILIADAPPHGLDVNGDSWPNGDPSGHDPIECVALLAEHGITLYTIGCEPSATVYRDFLMALAFKTGGQYIPLDTCANLASVIVGSAKEEISLERLIAQVHEEVMREAALRGGPVDETELTRRLHEVMQSGGVKARRVKMDNPGGTKNIPSLTPTAEYLSTLTTLTEVRDKWVANKAIPTAPFAPTLFGGLFGASTTPASTSIRTKKTRVRTPVIKKKSVKTRKTATKAKNIVKKKKAKRSVVRGTRRSTRIAFSGNHEVEEEEKSTENEEMETSTLPAAKPAKMVPHISHVTLADDELLDVSQTRRLVRKCVARNKLKSA

Radius of gyration: 31.25 Å; chains: 1; bounding box: 98×92×57 Å

InterPro domains:
  IPR036465 von Willebrand factor A-like domain superfamily [G3DSA:3.40.50.410] (2-136)
  IPR036465 von Willebrand factor A-like domain superfamily [SSF53300] (3-105)
  IPR052969 Threonine-specific kinase-like protein [PTHR47763] (1-120)